Protein AF-A0A101WGE0-F1 (afdb_monomer_lite)

Secondary structure (DSSP, 8-state):
-------------HHHHHHH--S--HHHHHHHHHHHHHHHHHHHHHHHTTS-HHHHHHHHHHHHHHHHHHHS-TTEEEEEEEEEEE-S-----TT--GGGGGGEEEPPPEEEEEEETTTS--SEEETTEEEE-GGGEEEEEEEESSB-HHHHHHHHHHHHHHHHHHHHHHHHHHHTTPPPP--PEEEEEE--B-B-TTS-BS--HHHHHHHHHHHHHHH--HHHHHTS----EEEEEETTTEEEEEEEE-SSSS--EEEEEEEESEEEEE-TTT--EEEEEE-HHHHHHHHHHTTSSS---HHHHSTTTTS-GGGS--TT-EEEEEEEHHHHS------

Radius of gyration: 22.82 Å; chains: 1; bounding box: 64×57×81 Å

Sequence (339 aa):
MGSTNFSEYSGPNLREEYLNTRRGDLTTYAGMIGEGFSSTLNRLAQLIGNAHEPSLGAYKERLLMNLIRDFVPKRYEVGTGFVLFPSEYGKIPDENVPWNLHKYKVSKQLDIIVYDSFNYPIIFKDGDFVIVRPEAVCSIVEVKGALDTKQITSFMDLFIDFARKWVETDLYYRKNRLTPLGYPKLLVMNWLVAVDSKGKPRSNGRLLRKKIAEEYRKNISPEEIRSARYPLLRTAYIYNDCYVCSSLYSPDEEKTYAGYWTLRGKFIQYNDKTGEPILGPDKTVSDLLSEIQDSLDTPKNRIFSNVDQVGWPGDFPHRDDGFDACFTGADLMASSTDD

Foldseek 3Di:
DDDDPDDPPPDPPVVVVVVVPPDDALQVVLLVLLVVLVVVLVVVCVVCPPVDPVVSQLVNLVSLLVSLQVQDPPQKHKAKEKEKFFAPADDPDPPDDPPPSSRIDIADIASMFIFRCNPFPWPDDDPRYGYGYQQGTLETEAEAAADALVVLVVLLVRLQRVLVSLLRRQVVCVVVVHDGHDAHAYEYEYAYFDADPVRHGRDDLQRSQQSLLVSLLVRDDLVSQLSVRRHGHAWYDHWQFWMKGWDWDDPDPPWIFTGIWIAGQFAWDADPVPRHIDTHHGLRSLQVSQVSQVSDPDDGDCSSVCSRVPDDSVVDGHPSTDIDGNGIVVSNDHPPDDD

pLDDT: mean 84.94, std 15.48, range [34.19, 98.75]

Structure (mmCIF, N/CA/C/O backbone):
data_AF-A0A101WGE0-F1
#
_entry.id   AF-A0A101WGE0-F1
#
loop_
_atom_site.group_PDB
_atom_site.id
_atom_site.type_symbol
_atom_site.label_atom_id
_atom_site.label_alt_id
_atom_site.label_comp_id
_atom_site.label_asym_id
_atom_site.label_entity_id
_atom_site.label_seq_id
_atom_site.pdbx_PDB_ins_code
_atom_site.Cartn_x
_atom_site.Cartn_y
_atom_site.Cartn_z
_atom_site.occupancy
_atom_site.B_iso_or_equiv
_atom_site.auth_seq_id
_atom_site.auth_comp_id
_atom_site.auth_asym_id
_atom_site.auth_atom_id
_atom_site.pdbx_PDB_model_num
ATOM 1 N N . MET A 1 1 ? -22.304 -26.496 53.131 1.00 40.84 1 MET A N 1
ATOM 2 C CA . MET A 1 1 ? -22.364 -26.617 51.660 1.00 40.84 1 MET A CA 1
ATOM 3 C C . MET A 1 1 ? -22.489 -25.212 51.105 1.00 40.84 1 MET A C 1
ATOM 5 O O . MET A 1 1 ? -23.545 -24.614 51.241 1.00 40.84 1 MET A O 1
ATOM 9 N N . GLY A 1 2 ? -21.377 -24.637 50.644 1.00 38.09 2 GLY A N 1
ATOM 10 C CA . GLY A 1 2 ? -21.364 -23.295 50.064 1.00 38.09 2 GLY A CA 1
ATOM 11 C C . GLY A 1 2 ? -21.833 -23.367 48.618 1.00 38.09 2 GLY A C 1
ATOM 12 O O . GLY A 1 2 ? -21.200 -24.039 47.809 1.00 38.09 2 GLY A O 1
ATOM 13 N N . SER A 1 3 ? -22.954 -22.720 48.316 1.00 40.41 3 SER A N 1
ATOM 14 C CA . SER A 1 3 ? -23.435 -22.516 46.954 1.00 40.41 3 SER A CA 1
ATOM 15 C C . SER A 1 3 ? -22.536 -21.492 46.266 1.00 40.41 3 SER A C 1
ATOM 17 O O . SER A 1 3 ? -22.587 -20.299 46.565 1.00 40.41 3 SER A O 1
ATOM 19 N N . THR A 1 4 ? -21.682 -21.962 45.365 1.00 44.25 4 THR A N 1
ATOM 20 C CA . THR A 1 4 ? -20.976 -21.121 44.404 1.00 44.25 4 THR A CA 1
ATOM 21 C C . THR A 1 4 ? -21.998 -20.514 43.445 1.00 44.25 4 THR A C 1
ATOM 23 O O . THR A 1 4 ? -22.574 -21.210 42.612 1.00 44.25 4 THR A O 1
ATOM 26 N N . ASN A 1 5 ? -22.233 -19.207 43.576 1.00 42.53 5 ASN A N 1
ATOM 27 C CA . ASN A 1 5 ? -22.931 -18.417 42.568 1.00 42.53 5 ASN A CA 1
ATOM 28 C C . ASN A 1 5 ? -22.080 -18.417 41.294 1.00 42.53 5 ASN A C 1
ATOM 30 O O . ASN A 1 5 ? -21.046 -17.751 41.236 1.00 42.53 5 ASN A O 1
ATOM 34 N N . PHE A 1 6 ? -22.506 -19.167 40.281 1.00 41.56 6 PHE A N 1
ATOM 35 C CA . PHE A 1 6 ? -22.049 -18.935 38.919 1.00 41.56 6 PHE A CA 1
ATOM 36 C C . PHE A 1 6 ? -22.576 -17.562 38.501 1.00 41.56 6 PHE A C 1
ATOM 38 O O . PHE A 1 6 ? -23.781 -17.386 38.339 1.00 41.56 6 PHE A O 1
ATOM 45 N N . SER A 1 7 ? -21.688 -16.572 38.381 1.00 44.53 7 SER A N 1
ATOM 46 C CA . SER A 1 7 ? -22.028 -15.321 37.711 1.00 44.53 7 SER A CA 1
ATOM 47 C C . SER A 1 7 ? -22.427 -15.672 36.280 1.00 44.53 7 SER A C 1
ATOM 49 O O . SER A 1 7 ? -21.588 -16.164 35.520 1.00 44.53 7 SER A O 1
ATOM 51 N N . GLU A 1 8 ? -23.695 -15.464 35.932 1.00 47.03 8 GLU A N 1
ATOM 52 C CA . GLU A 1 8 ? -24.148 -15.537 34.549 1.00 47.03 8 GLU A CA 1
ATOM 53 C C . GLU A 1 8 ? -23.291 -14.577 33.731 1.00 47.03 8 GLU A C 1
ATOM 55 O O . GLU A 1 8 ? -23.309 -13.362 33.928 1.00 47.03 8 GLU A O 1
ATOM 60 N N . TYR A 1 9 ? -22.477 -15.145 32.849 1.00 45.34 9 TYR A N 1
ATOM 61 C CA . TYR A 1 9 ? -21.754 -14.375 31.860 1.00 45.34 9 TYR A CA 1
ATOM 62 C C . TYR A 1 9 ? -22.809 -13.833 30.893 1.00 45.34 9 TYR A C 1
ATOM 64 O O . TYR A 1 9 ? -23.279 -14.549 30.007 1.00 45.34 9 TYR A O 1
ATOM 72 N N . SER A 1 10 ? -23.233 -12.586 31.088 1.00 50.75 10 SER A N 1
ATOM 73 C CA . SER A 1 10 ? -24.052 -11.865 30.121 1.00 50.75 10 SER A CA 1
ATOM 74 C C . SER A 1 10 ? -23.161 -11.489 28.941 1.00 50.75 10 SER A C 1
ATOM 76 O O . SER A 1 10 ? -22.604 -10.396 28.854 1.00 50.75 10 SER A O 1
ATOM 78 N N . GLY A 1 11 ? -22.976 -12.448 28.031 1.00 51.78 11 GLY A N 1
ATOM 79 C CA . GLY A 1 11 ? -22.446 -12.156 26.705 1.00 51.78 11 GLY A CA 1
ATOM 80 C C . GLY A 1 11 ? -23.285 -11.067 26.019 1.00 51.78 11 GLY A C 1
ATOM 81 O O . GLY A 1 11 ? -24.429 -10.832 26.424 1.00 51.78 11 GLY A O 1
ATOM 82 N N . PRO A 1 12 ? -22.739 -10.387 24.996 1.00 54.50 12 PRO A N 1
ATOM 83 C CA . PRO A 1 12 ? -23.451 -9.324 24.296 1.00 54.50 12 PRO A CA 1
ATOM 84 C C . PRO A 1 12 ? -24.841 -9.809 23.868 1.00 54.50 12 PRO A C 1
ATOM 86 O O . PRO A 1 12 ? -24.991 -10.879 23.272 1.00 54.50 12 PRO A O 1
ATOM 89 N N . ASN A 1 13 ? -25.872 -9.044 24.234 1.00 66.50 13 ASN A N 1
ATOM 90 C CA . ASN A 1 13 ? -27.261 -9.368 23.942 1.00 66.50 13 ASN A CA 1
ATOM 91 C C . ASN A 1 13 ? -27.521 -9.121 22.452 1.00 66.50 13 ASN A C 1
ATOM 93 O O . ASN A 1 13 ? -28.028 -8.073 22.055 1.00 66.50 13 ASN A O 1
ATOM 97 N N . LEU A 1 14 ? -27.168 -10.110 21.627 1.00 60.34 14 LEU A N 1
ATOM 98 C CA . LEU A 1 14 ? -27.311 -10.079 20.167 1.00 60.34 14 LEU A CA 1
ATOM 99 C C . LEU A 1 14 ? -28.724 -9.672 19.727 1.00 60.34 14 LEU A C 1
ATOM 101 O O . LEU A 1 14 ? -28.904 -9.063 18.677 1.00 60.34 14 LEU A O 1
ATOM 105 N N . ARG A 1 15 ? -29.741 -9.982 20.541 1.00 59.91 15 ARG A N 1
ATOM 106 C CA . ARG A 1 15 ? -31.127 -9.589 20.286 1.00 59.91 15 ARG A CA 1
ATOM 107 C C . ARG A 1 15 ? -31.337 -8.083 20.451 1.00 59.91 15 ARG A C 1
ATOM 109 O O . ARG A 1 15 ? -32.048 -7.499 19.643 1.00 59.91 15 ARG A O 1
ATOM 116 N N . GLU A 1 16 ? -30.741 -7.453 21.458 1.00 59.59 16 GLU A N 1
ATOM 117 C CA . GLU A 1 16 ? -30.798 -5.995 21.629 1.00 59.59 16 GLU A CA 1
ATOM 118 C C . GLU A 1 16 ? -29.985 -5.256 20.565 1.00 59.59 16 GLU A C 1
ATOM 120 O O . GLU A 1 16 ? -30.486 -4.276 20.023 1.00 59.59 16 GLU A O 1
ATOM 125 N N . GLU A 1 17 ? -28.792 -5.735 20.198 1.00 61.00 17 GLU A N 1
ATOM 126 C CA . GLU A 1 17 ? -28.015 -5.167 19.080 1.00 61.00 17 GLU A CA 1
ATOM 127 C C . GLU A 1 17 ? -28.787 -5.247 17.757 1.00 61.00 17 GLU A C 1
ATOM 129 O O . GLU A 1 17 ? -28.923 -4.248 17.045 1.00 61.00 17 GLU A O 1
ATOM 134 N N . TYR A 1 18 ? -29.383 -6.404 17.461 1.00 63.44 18 TYR A N 1
ATOM 135 C CA . TYR A 1 18 ? -30.194 -6.591 16.259 1.00 63.44 18 TYR A CA 1
ATOM 136 C C . TYR A 1 18 ? -31.428 -5.676 16.244 1.00 63.44 18 TYR A C 1
ATOM 138 O O . TYR A 1 18 ? -31.732 -5.056 15.228 1.00 63.44 18 TYR A O 1
ATOM 146 N N . LEU A 1 19 ? -32.119 -5.526 17.380 1.00 58.56 19 LEU A N 1
ATOM 147 C CA . LEU A 1 19 ? -33.282 -4.635 17.509 1.00 58.56 19 LEU A CA 1
ATOM 148 C C . LEU A 1 19 ? -32.905 -3.138 17.518 1.00 58.56 19 LEU A C 1
ATOM 150 O O . LEU A 1 19 ? -33.737 -2.292 17.173 1.00 58.56 19 LEU A O 1
ATOM 154 N N . ASN A 1 20 ? -31.669 -2.803 17.897 1.00 59.00 20 ASN A N 1
ATOM 155 C CA . ASN A 1 20 ? -31.117 -1.448 17.835 1.00 59.00 20 ASN A CA 1
ATOM 156 C C . ASN A 1 20 ? -30.571 -1.086 16.447 1.00 59.00 20 ASN A C 1
ATOM 158 O O . ASN A 1 20 ? -30.453 0.102 16.149 1.00 59.00 20 ASN A O 1
ATOM 162 N N . THR A 1 21 ? -30.333 -2.069 15.571 1.00 63.47 21 THR A N 1
ATOM 163 C CA . THR A 1 21 ? -29.962 -1.858 14.162 1.00 63.47 21 THR A CA 1
ATOM 164 C C . THR A 1 21 ? -31.197 -1.404 13.371 1.00 63.47 21 THR A C 1
ATOM 166 O O . THR A 1 21 ? -31.767 -2.125 12.557 1.00 63.47 21 THR A O 1
ATOM 169 N N . ARG A 1 22 ? -31.695 -0.199 13.670 1.00 56.38 22 ARG A N 1
ATOM 170 C CA . ARG A 1 22 ? -32.966 0.318 13.134 1.00 56.38 22 ARG A CA 1
ATOM 171 C C . ARG A 1 22 ? -32.854 0.841 11.696 1.00 56.38 22 ARG A C 1
ATOM 173 O O . ARG A 1 22 ? -33.887 1.065 11.066 1.00 56.38 22 ARG A O 1
ATOM 180 N N . ARG A 1 23 ? -31.632 1.034 11.176 1.00 67.06 23 ARG A N 1
ATOM 181 C CA . ARG A 1 23 ? -31.303 1.431 9.792 1.00 67.06 23 ARG A CA 1
ATOM 182 C C . ARG A 1 23 ? -29.949 0.841 9.385 1.00 67.06 23 ARG A C 1
ATOM 184 O O . ARG A 1 23 ? -29.102 0.621 10.244 1.00 67.06 23 ARG A O 1
ATOM 191 N N . GLY A 1 24 ? -29.755 0.588 8.090 1.00 70.62 24 GLY A N 1
ATOM 192 C CA . GLY A 1 24 ? -28.447 0.193 7.563 1.00 70.62 24 GLY A CA 1
ATOM 193 C C . GLY A 1 24 ? -27.434 1.330 7.703 1.00 70.62 24 GLY A C 1
ATOM 194 O O . GLY A 1 24 ? -27.762 2.478 7.407 1.00 70.62 24 GLY A O 1
ATOM 195 N N . ASP A 1 25 ? -26.220 0.998 8.135 1.00 79.50 25 ASP A N 1
ATOM 196 C CA . ASP A 1 25 ? -25.113 1.933 8.331 1.00 79.50 25 ASP A CA 1
ATOM 197 C C . ASP A 1 25 ? -23.895 1.442 7.537 1.00 79.50 25 ASP A C 1
ATOM 199 O O . ASP A 1 25 ? -23.310 0.399 7.838 1.00 79.50 25 ASP A O 1
ATOM 203 N N . LEU A 1 26 ? -23.537 2.190 6.489 1.00 83.62 26 LEU A N 1
ATOM 204 C CA . LEU A 1 26 ? -22.414 1.858 5.613 1.00 83.62 26 LEU A CA 1
ATOM 205 C C . LEU A 1 26 ? -21.061 2.027 6.312 1.00 83.62 26 LEU A C 1
ATOM 207 O O . LEU A 1 26 ? -20.130 1.288 5.994 1.00 83.62 26 LEU A O 1
ATOM 211 N N . THR A 1 27 ? -20.951 2.958 7.263 1.00 84.31 27 THR A N 1
ATOM 212 C CA . THR A 1 27 ? -19.731 3.188 8.048 1.00 84.31 27 THR A CA 1
ATOM 213 C C . THR A 1 27 ? -19.475 2.005 8.959 1.00 84.31 27 THR A C 1
ATOM 215 O O . THR A 1 27 ? -18.374 1.452 8.970 1.00 84.31 27 THR A O 1
ATOM 218 N N . THR A 1 28 ? -20.520 1.560 9.656 1.00 84.25 28 THR A N 1
ATOM 219 C CA . THR A 1 28 ? -20.455 0.351 10.478 1.00 84.25 28 THR A CA 1
ATOM 220 C C . THR A 1 28 ? -20.169 -0.876 9.616 1.00 84.25 28 THR A C 1
ATOM 222 O O . THR A 1 28 ? -19.252 -1.625 9.932 1.00 84.25 28 THR A O 1
ATOM 225 N N . TYR A 1 29 ? -20.846 -1.048 8.474 1.00 88.06 29 TYR A N 1
ATOM 226 C CA . TYR A 1 29 ? -20.553 -2.147 7.543 1.00 88.06 29 TYR A CA 1
ATOM 227 C C . TYR A 1 29 ? -19.081 -2.171 7.093 1.00 88.06 29 TYR A C 1
ATOM 229 O O . TYR A 1 29 ? -18.443 -3.221 7.141 1.00 88.06 29 TYR A O 1
ATOM 237 N N . ALA A 1 30 ? -18.525 -1.026 6.683 1.00 89.12 30 ALA A N 1
ATOM 238 C CA . ALA A 1 30 ? -17.131 -0.938 6.254 1.00 89.12 30 ALA A CA 1
ATOM 239 C C . ALA A 1 30 ? -16.156 -1.251 7.403 1.00 89.12 30 ALA A C 1
ATOM 241 O O . ALA A 1 30 ? -15.184 -1.977 7.191 1.00 89.12 30 ALA A O 1
ATOM 242 N N . GLY A 1 31 ? -16.440 -0.771 8.619 1.00 88.81 31 GLY A N 1
ATOM 243 C CA . GLY A 1 31 ? -15.660 -1.098 9.816 1.00 88.81 31 GLY A CA 1
ATOM 244 C C . GLY A 1 31 ? -15.704 -2.586 10.181 1.00 88.81 31 GLY A C 1
ATOM 245 O O . GLY A 1 31 ? -14.672 -3.185 10.492 1.00 88.81 31 GLY A O 1
ATOM 246 N N . MET A 1 32 ? -16.869 -3.227 10.034 1.00 89.88 32 MET A N 1
ATOM 247 C CA . MET A 1 32 ? -17.052 -4.657 10.312 1.00 89.88 32 MET A CA 1
ATOM 248 C C . MET A 1 32 ? -16.197 -5.565 9.416 1.00 89.88 32 MET A C 1
ATOM 250 O O . MET A 1 32 ? -15.874 -6.685 9.813 1.00 89.88 32 MET A O 1
ATOM 254 N N . ILE A 1 33 ? -15.783 -5.106 8.229 1.00 90.56 33 ILE A N 1
ATOM 255 C CA . ILE A 1 33 ? -14.848 -5.855 7.374 1.00 90.56 33 ILE A CA 1
ATOM 256 C C . ILE A 1 33 ? -13.486 -5.995 8.068 1.00 90.56 33 ILE A C 1
ATOM 258 O O . ILE A 1 33 ? -12.940 -7.100 8.144 1.00 90.56 33 ILE A O 1
ATOM 262 N N . GLY A 1 34 ? -12.959 -4.896 8.618 1.00 87.69 34 GLY A N 1
ATOM 263 C CA . GLY A 1 34 ? -11.710 -4.897 9.383 1.00 87.69 34 GLY A CA 1
ATOM 264 C C . GLY A 1 34 ? -11.822 -5.721 10.668 1.00 87.69 34 GLY A C 1
ATOM 265 O O . GLY A 1 34 ? -10.949 -6.538 10.969 1.00 87.69 34 GLY A O 1
ATOM 266 N N . GLU A 1 35 ? -12.940 -5.595 11.385 1.00 88.88 35 GLU A N 1
ATOM 267 C CA . GLU A 1 35 ? -13.205 -6.368 12.604 1.00 88.88 35 GLU A CA 1
ATOM 268 C C . GLU A 1 35 ? -13.321 -7.874 12.341 1.00 88.88 35 GLU A C 1
ATOM 270 O O . GLU A 1 35 ? -12.752 -8.680 13.084 1.00 88.88 35 GLU A O 1
ATOM 275 N N . GLY A 1 36 ? -14.011 -8.276 11.270 1.00 89.62 36 GLY A N 1
ATOM 276 C CA . GLY A 1 36 ? -14.131 -9.676 10.862 1.00 89.62 36 GLY A CA 1
ATOM 277 C C . GLY A 1 36 ? -12.780 -10.281 10.472 1.00 89.62 36 GLY A C 1
ATOM 278 O O . GLY A 1 36 ? -12.442 -11.403 10.877 1.00 89.62 36 GLY A O 1
ATOM 279 N N . PHE A 1 37 ? -11.964 -9.506 9.754 1.00 87.38 37 PHE A N 1
ATOM 280 C CA . PHE A 1 37 ? -10.589 -9.867 9.423 1.00 87.38 37 PHE A CA 1
ATOM 281 C C . PHE A 1 37 ? -9.728 -10.049 10.686 1.00 87.38 37 PHE A C 1
ATOM 283 O O . PHE A 1 37 ? -9.129 -11.110 10.893 1.00 87.38 37 PHE A O 1
ATOM 290 N N . SER A 1 38 ? -9.745 -9.060 11.586 1.00 86.50 38 SER A N 1
ATOM 291 C CA . SER A 1 38 ? -9.022 -9.084 12.863 1.00 86.50 38 SER A CA 1
ATOM 292 C C . SER A 1 38 ? -9.446 -10.244 13.758 1.00 86.50 38 SER A C 1
ATOM 294 O O . SER A 1 38 ? -8.609 -10.943 14.326 1.00 86.50 38 SER A O 1
ATOM 296 N N . SER A 1 39 ? -10.746 -10.523 13.829 1.00 89.44 39 SER A N 1
ATOM 297 C CA . SER A 1 39 ? -11.289 -11.644 14.599 1.00 89.44 39 SER A CA 1
ATOM 298 C C . SER A 1 39 ? -10.741 -12.983 14.110 1.00 89.44 39 SER A C 1
ATOM 300 O O . SER A 1 39 ? -10.389 -13.848 14.913 1.00 89.44 39 SER A O 1
ATOM 302 N N . THR A 1 40 ? -10.607 -13.154 12.793 1.00 86.81 40 THR A N 1
ATOM 303 C CA . THR A 1 40 ? -10.028 -14.368 12.205 1.00 86.81 40 THR A CA 1
ATOM 304 C C . THR A 1 40 ? -8.550 -14.517 12.561 1.00 86.81 40 THR A C 1
ATOM 306 O O . THR A 1 40 ? -8.129 -15.603 12.963 1.00 86.81 40 THR A O 1
ATOM 309 N N . LEU A 1 41 ? -7.784 -13.425 12.501 1.00 83.38 41 LEU A N 1
ATOM 310 C CA . LEU A 1 41 ? -6.385 -13.404 12.931 1.00 83.38 41 LEU A CA 1
ATOM 311 C C . LEU A 1 41 ? -6.218 -13.722 14.416 1.00 83.38 41 LEU A C 1
ATOM 313 O O . LEU A 1 41 ? -5.377 -14.545 14.781 1.00 83.38 41 LEU A O 1
ATOM 317 N N . ASN A 1 42 ? -7.040 -13.109 15.265 1.00 83.00 42 ASN A N 1
ATOM 318 C CA . ASN A 1 42 ? -6.977 -13.294 16.709 1.00 83.00 42 ASN A CA 1
ATOM 319 C C . ASN A 1 42 ? -7.301 -14.736 17.102 1.00 83.00 42 ASN A C 1
ATOM 321 O O . ASN A 1 42 ? -6.605 -15.292 17.946 1.00 83.00 42 ASN A O 1
ATOM 325 N N . ARG A 1 43 ? -8.284 -15.381 16.455 1.00 84.06 43 ARG A N 1
ATOM 326 C CA . ARG A 1 43 ? -8.571 -16.809 16.687 1.00 84.06 43 ARG A CA 1
ATOM 327 C C . ARG A 1 43 ? -7.346 -17.683 16.450 1.00 84.06 43 ARG A C 1
ATOM 329 O O . ARG A 1 43 ? -7.059 -18.542 17.276 1.00 84.06 43 ARG A O 1
ATOM 336 N N . LEU A 1 44 ? -6.616 -17.461 15.355 1.00 79.44 44 LEU A N 1
ATOM 337 C CA . LEU A 1 44 ? -5.404 -18.232 15.094 1.00 79.44 44 LEU A CA 1
ATOM 338 C C . LEU A 1 44 ? -4.324 -17.927 16.135 1.00 79.44 44 LEU A C 1
ATOM 340 O O . LEU A 1 44 ? -3.747 -18.859 16.687 1.00 79.44 44 LEU A O 1
ATOM 344 N N . ALA A 1 45 ? -4.081 -16.648 16.432 1.00 77.75 45 ALA A N 1
ATOM 345 C CA . ALA A 1 45 ? -3.074 -16.235 17.408 1.00 77.75 45 ALA A CA 1
ATOM 346 C C . ALA A 1 45 ? -3.321 -16.845 18.801 1.00 77.75 45 ALA A C 1
ATOM 348 O O . ALA A 1 45 ? -2.370 -17.240 19.467 1.00 77.75 45 ALA A O 1
ATOM 349 N N . GLN A 1 46 ? -4.584 -16.997 19.214 1.00 82.00 46 GLN A N 1
ATOM 350 C CA . GLN A 1 46 ? -4.949 -17.676 20.464 1.00 82.00 46 GLN A CA 1
ATOM 351 C C . GLN A 1 46 ? -4.606 -19.176 20.461 1.00 82.00 46 GLN A C 1
ATOM 353 O O . GLN A 1 46 ? -4.321 -19.734 21.515 1.00 82.00 46 GLN A O 1
ATOM 358 N N . LEU A 1 47 ? -4.610 -19.833 19.296 1.00 80.81 47 LEU A N 1
ATOM 359 C CA . LEU A 1 47 ? -4.264 -21.253 19.175 1.00 80.81 47 LEU A CA 1
ATOM 360 C C . LEU A 1 47 ? -2.751 -21.491 19.120 1.00 80.81 47 LEU A C 1
ATOM 362 O O . LEU A 1 47 ? -2.265 -22.449 19.714 1.00 80.81 47 LEU A O 1
ATOM 366 N N . ILE A 1 48 ? -2.012 -20.650 18.390 1.00 73.38 48 ILE A N 1
ATOM 367 C CA . ILE A 1 48 ? -0.576 -20.863 18.125 1.00 73.38 48 ILE A CA 1
ATOM 368 C C . ILE A 1 48 ? 0.351 -20.063 19.054 1.00 73.38 48 ILE A C 1
ATOM 370 O O . ILE A 1 48 ? 1.547 -20.350 19.128 1.00 73.38 48 ILE A O 1
ATOM 374 N N . GLY A 1 49 ? -0.175 -19.057 19.758 1.00 66.44 49 GLY A N 1
ATOM 375 C CA . GLY A 1 49 ? 0.609 -18.141 20.583 1.00 66.44 49 GLY A CA 1
ATOM 376 C C . GLY A 1 49 ? 1.754 -17.472 19.810 1.00 66.44 49 GLY A C 1
ATOM 377 O O . GLY A 1 49 ? 1.666 -17.226 18.608 1.00 66.44 49 GLY A O 1
ATOM 378 N N . ASN A 1 50 ? 2.867 -17.219 20.502 1.00 61.19 50 ASN A N 1
ATOM 379 C CA . ASN A 1 50 ? 4.091 -16.662 19.907 1.00 61.19 50 ASN A CA 1
ATOM 380 C C . ASN A 1 50 ? 5.031 -17.744 19.329 1.00 61.19 50 ASN A C 1
ATOM 382 O O . ASN A 1 50 ? 6.191 -17.458 19.047 1.00 61.19 50 ASN A O 1
ATOM 386 N N . ALA A 1 51 ? 4.579 -18.996 19.18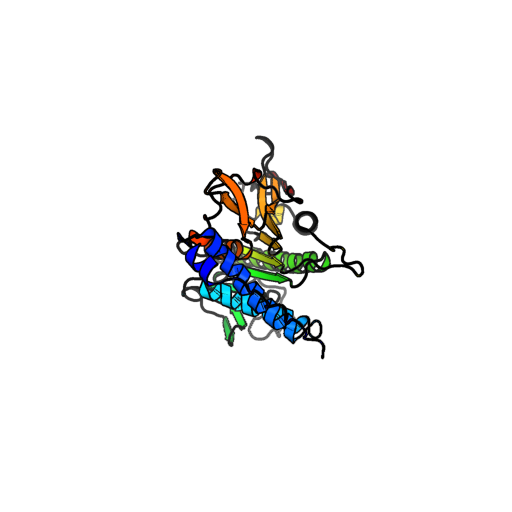9 1.00 57.91 51 ALA A N 1
ATOM 387 C CA . ALA A 1 51 ? 5.463 -20.118 18.857 1.00 57.91 51 ALA A CA 1
ATOM 388 C C . ALA A 1 51 ? 5.965 -20.108 17.398 1.00 57.91 51 ALA A C 1
ATOM 390 O O . ALA A 1 51 ? 7.014 -20.681 17.115 1.00 57.91 51 ALA A O 1
ATOM 391 N N . HIS A 1 52 ? 5.249 -19.451 16.474 1.00 62.75 52 HIS A N 1
ATOM 392 C CA . HIS A 1 52 ? 5.580 -19.444 15.042 1.00 62.75 52 HIS A CA 1
ATOM 393 C C . HIS A 1 52 ? 5.287 -18.093 14.364 1.00 62.75 52 HIS A C 1
ATOM 395 O O . HIS A 1 52 ? 4.364 -17.971 13.555 1.00 62.75 52 HIS A O 1
ATOM 401 N N . GLU A 1 53 ? 6.103 -17.073 14.656 1.00 68.31 53 GLU A N 1
ATOM 402 C CA . GLU A 1 53 ? 5.986 -15.742 14.030 1.00 68.31 53 GLU A CA 1
ATOM 403 C C . GLU A 1 53 ? 5.988 -15.764 12.483 1.00 68.31 53 GLU A C 1
ATOM 405 O O . GLU A 1 53 ? 5.134 -15.089 11.901 1.00 68.31 53 GLU A O 1
ATOM 410 N N . PRO A 1 54 ? 6.842 -16.551 11.784 1.00 73.31 54 PRO A N 1
ATOM 411 C CA . PRO A 1 54 ? 6.840 -16.579 10.318 1.00 73.31 54 PRO A CA 1
ATOM 412 C C . PRO A 1 54 ? 5.537 -17.134 9.730 1.00 73.31 54 PRO A C 1
ATOM 414 O O . PRO A 1 54 ? 4.997 -16.584 8.774 1.00 73.31 54 PRO A O 1
ATOM 417 N N . SER A 1 55 ? 4.990 -18.197 10.330 1.00 75.12 55 SER A N 1
ATOM 418 C CA . SER A 1 55 ? 3.735 -18.807 9.876 1.00 75.12 55 SER A CA 1
ATOM 419 C C . SER A 1 55 ? 2.538 -17.885 10.106 1.00 75.12 55 SER A C 1
ATOM 421 O O . SER A 1 55 ? 1.616 -17.862 9.292 1.00 75.12 55 SER A O 1
ATOM 423 N N . LEU A 1 56 ? 2.558 -17.090 11.182 1.00 80.12 56 LEU A N 1
ATOM 424 C CA . LEU A 1 56 ? 1.542 -16.066 11.422 1.00 80.12 56 LEU A CA 1
ATOM 425 C C . LEU A 1 56 ? 1.647 -14.912 10.411 1.00 80.12 56 LEU A C 1
ATOM 427 O O . LEU A 1 56 ? 0.616 -14.370 10.016 1.00 80.12 56 LEU A O 1
ATOM 431 N N . GLY A 1 57 ? 2.861 -14.557 9.975 1.00 83.88 57 GLY A N 1
ATOM 432 C CA . GLY A 1 57 ? 3.102 -13.607 8.880 1.00 83.88 57 GLY A CA 1
ATOM 433 C C . GLY A 1 57 ? 2.460 -14.067 7.570 1.00 83.88 57 GLY A C 1
ATOM 434 O O . GLY A 1 57 ? 1.518 -13.432 7.099 1.00 83.88 57 GLY A O 1
ATOM 435 N N . ALA A 1 58 ? 2.846 -15.250 7.088 1.00 85.62 58 ALA A N 1
ATOM 436 C CA . ALA A 1 58 ? 2.285 -15.839 5.869 1.00 85.62 58 ALA A CA 1
ATOM 437 C C . ALA A 1 58 ? 0.754 -16.016 5.940 1.00 85.62 58 ALA A C 1
ATOM 439 O O . ALA A 1 58 ? 0.035 -15.877 4.950 1.00 85.62 58 ALA A O 1
ATOM 440 N N . TYR A 1 59 ? 0.213 -16.303 7.129 1.00 86.88 59 TYR A N 1
ATOM 441 C CA . TYR A 1 59 ? -1.232 -16.370 7.326 1.00 86.88 59 TYR A CA 1
ATOM 442 C C . TYR A 1 59 ? -1.919 -15.002 7.203 1.00 86.88 59 TYR A C 1
ATOM 444 O O . TYR A 1 59 ? -2.985 -14.924 6.591 1.00 86.88 59 TYR A O 1
ATOM 452 N N . LYS A 1 60 ? -1.326 -13.931 7.754 1.00 87.81 60 LYS A N 1
ATOM 453 C CA . LYS A 1 60 ? -1.827 -12.552 7.603 1.00 87.81 60 LYS A CA 1
ATOM 454 C C . LYS A 1 60 ? -1.868 -12.141 6.138 1.00 87.81 60 LYS A C 1
ATOM 456 O O . LYS A 1 60 ? -2.897 -11.644 5.687 1.00 87.81 60 LYS A O 1
ATOM 461 N N . GLU A 1 61 ? -0.789 -12.404 5.408 1.00 91.69 61 GLU A N 1
ATOM 462 C CA . GLU A 1 61 ? -0.691 -12.157 3.966 1.00 91.69 61 GLU A CA 1
ATOM 463 C C . GLU A 1 61 ? -1.799 -12.896 3.211 1.00 91.69 61 GLU A C 1
ATOM 465 O O . GLU A 1 61 ? -2.577 -12.279 2.484 1.00 91.69 61 GLU A O 1
ATOM 470 N N . ARG A 1 62 ? -1.956 -14.204 3.460 1.00 92.19 62 ARG A N 1
ATOM 471 C CA . ARG A 1 62 ? -2.978 -15.021 2.794 1.00 92.19 62 ARG A CA 1
ATOM 472 C C . ARG A 1 62 ? -4.404 -14.582 3.111 1.00 92.19 62 ARG A C 1
ATOM 474 O O . ARG A 1 62 ? -5.246 -14.559 2.215 1.00 92.19 62 ARG A O 1
ATOM 481 N N . LEU A 1 63 ? -4.704 -14.253 4.367 1.00 92.38 63 LEU A N 1
ATOM 482 C CA . LEU A 1 63 ? -6.024 -13.730 4.712 1.00 92.38 63 LEU A CA 1
ATOM 483 C C . LEU A 1 63 ? -6.290 -12.407 3.997 1.00 92.38 63 LEU A C 1
ATOM 485 O O . LEU A 1 63 ? -7.398 -12.212 3.502 1.00 92.38 63 LEU A O 1
ATOM 489 N N . LEU A 1 64 ? -5.308 -11.499 3.964 1.00 95.44 64 LEU A N 1
ATOM 490 C CA . LEU A 1 64 ? -5.493 -10.182 3.356 1.00 95.44 64 LEU A CA 1
ATOM 491 C C . LEU A 1 64 ? -5.668 -10.312 1.845 1.00 95.44 64 LEU A C 1
ATOM 493 O O . LEU A 1 64 ? -6.551 -9.684 1.273 1.00 95.44 64 LEU A O 1
ATOM 497 N N . MET A 1 65 ? -4.897 -11.195 1.215 1.00 96.19 65 MET A N 1
ATOM 498 C CA . MET A 1 65 ? -5.047 -11.551 -0.191 1.00 96.19 65 MET A CA 1
ATOM 499 C C . MET A 1 65 ? -6.449 -12.091 -0.499 1.00 96.19 65 MET A C 1
ATOM 501 O O . MET A 1 65 ? -7.067 -11.646 -1.464 1.00 96.19 65 MET A O 1
ATOM 505 N N . ASN A 1 66 ? -6.977 -13.004 0.324 1.00 95.56 66 ASN A N 1
ATOM 506 C CA . ASN A 1 66 ? -8.340 -13.517 0.161 1.00 95.56 66 ASN A CA 1
ATOM 507 C C . ASN A 1 66 ? -9.383 -12.403 0.295 1.00 95.56 66 ASN A C 1
ATOM 509 O O . ASN A 1 66 ? -10.276 -12.308 -0.540 1.00 95.56 66 ASN A O 1
ATOM 513 N N . LEU A 1 67 ? -9.226 -11.531 1.293 1.00 95.44 67 LEU A N 1
ATOM 514 C CA . LEU A 1 67 ? -10.112 -10.389 1.480 1.00 95.44 67 LEU A CA 1
ATOM 515 C C . LEU A 1 67 ? -10.104 -9.469 0.252 1.00 95.44 67 LEU A C 1
ATOM 517 O O . LEU A 1 67 ? -11.160 -9.125 -0.262 1.00 95.44 67 LEU A O 1
ATOM 521 N N . ILE A 1 68 ? -8.924 -9.093 -0.249 1.00 96.75 68 ILE A N 1
ATOM 522 C CA . ILE A 1 68 ? -8.801 -8.252 -1.449 1.00 96.75 68 ILE A CA 1
ATOM 523 C C . ILE A 1 68 ? -9.469 -8.941 -2.644 1.00 96.75 68 ILE A C 1
ATOM 525 O O . ILE A 1 68 ? -10.213 -8.296 -3.382 1.00 96.75 68 ILE A O 1
ATOM 529 N N . ARG A 1 69 ? -9.255 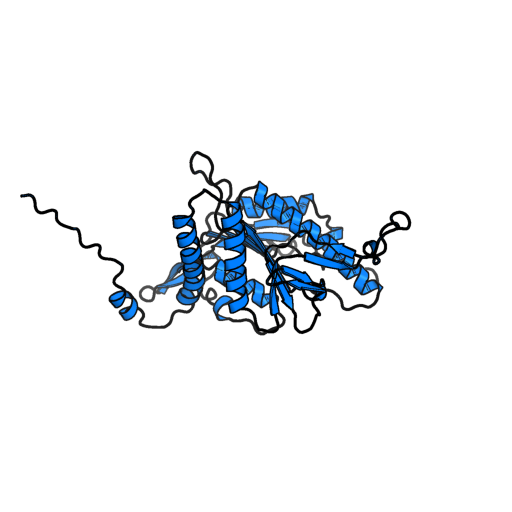-10.252 -2.811 1.00 96.38 69 ARG A N 1
ATOM 530 C CA . ARG A 1 69 ? -9.831 -11.046 -3.903 1.00 96.38 69 ARG A CA 1
ATOM 531 C C . ARG A 1 69 ? -11.360 -11.008 -3.926 1.00 96.38 69 ARG A C 1
ATOM 533 O O . ARG A 1 69 ? -11.931 -10.960 -5.011 1.00 96.38 69 ARG A O 1
ATOM 540 N N . ASP A 1 70 ? -12.007 -10.971 -2.764 1.00 94.81 70 ASP A N 1
ATOM 541 C CA . ASP A 1 70 ? -13.469 -10.896 -2.659 1.00 94.81 70 ASP A CA 1
ATOM 542 C C . ASP A 1 70 ? -14.037 -9.535 -3.113 1.00 94.81 70 ASP A C 1
ATOM 544 O O . ASP A 1 70 ? -15.214 -9.441 -3.471 1.00 94.81 70 ASP A O 1
ATOM 548 N N . PHE A 1 71 ? -13.211 -8.481 -3.131 1.00 93.50 71 PHE A N 1
ATOM 549 C CA . PHE A 1 71 ? -13.634 -7.104 -3.418 1.00 93.50 71 PHE A CA 1
ATOM 550 C C . PHE A 1 71 ? -13.082 -6.508 -4.719 1.00 93.50 71 PHE A C 1
ATOM 552 O O . PHE A 1 71 ? -13.495 -5.404 -5.092 1.00 93.50 71 PHE A O 1
ATOM 559 N N . VAL A 1 72 ? -12.182 -7.197 -5.424 1.00 95.06 72 VAL A N 1
ATOM 560 C CA . VAL A 1 72 ? -11.732 -6.781 -6.762 1.00 95.06 72 VAL A CA 1
ATOM 561 C C . VAL A 1 72 ? -12.605 -7.412 -7.858 1.00 95.06 72 VAL A C 1
ATOM 563 O O . VAL A 1 72 ? -13.062 -8.547 -7.715 1.00 95.06 72 VAL A O 1
ATOM 566 N N . PRO A 1 73 ? -12.870 -6.713 -8.980 1.00 94.62 73 PRO A N 1
ATOM 567 C CA . PRO A 1 73 ? -13.577 -7.308 -10.112 1.00 94.62 73 PRO A CA 1
ATOM 568 C C . PRO A 1 73 ? -12.841 -8.527 -10.675 1.00 94.62 73 PRO A C 1
ATOM 570 O O . PRO A 1 73 ? -11.619 -8.540 -10.725 1.00 94.62 73 PRO A O 1
ATOM 573 N N . LYS A 1 74 ? -13.585 -9.498 -11.220 1.00 93.62 74 LYS A N 1
ATOM 574 C CA . LYS A 1 74 ? -13.050 -10.776 -11.745 1.00 93.62 74 LYS A CA 1
ATOM 575 C C . LYS A 1 74 ? -12.003 -10.660 -12.865 1.00 93.62 74 LYS A C 1
ATOM 577 O O . LYS A 1 74 ? -11.343 -11.645 -13.166 1.00 93.62 74 LYS A O 1
ATOM 582 N N . ARG A 1 75 ? -11.885 -9.490 -13.506 1.00 95.31 75 ARG A N 1
ATOM 583 C CA . ARG A 1 75 ? -10.810 -9.167 -14.466 1.00 95.31 75 ARG A CA 1
ATOM 584 C C . ARG A 1 75 ? -9.433 -9.116 -13.789 1.00 95.31 75 ARG A C 1
ATOM 586 O O . ARG A 1 75 ? -8.418 -9.293 -14.454 1.00 95.31 75 ARG A O 1
ATOM 593 N N . TYR A 1 76 ? -9.413 -8.855 -12.488 1.00 97.62 76 TYR A N 1
ATOM 594 C CA . TYR A 1 76 ? -8.208 -8.764 -11.689 1.00 97.62 76 TYR A CA 1
ATOM 595 C C . TYR A 1 76 ? -8.057 -10.008 -10.830 1.00 97.62 76 TYR A C 1
ATOM 597 O O . TYR A 1 76 ? -9.022 -10.537 -10.276 1.00 97.62 76 TYR A O 1
ATOM 605 N N . GLU A 1 77 ? -6.818 -10.448 -10.695 1.00 97.94 77 GLU A N 1
ATOM 606 C CA . GLU A 1 77 ? -6.433 -11.509 -9.784 1.00 97.94 77 GLU A CA 1
ATOM 607 C C . GLU A 1 77 ? -5.479 -10.968 -8.721 1.00 97.94 77 GLU A C 1
ATOM 609 O O . GLU A 1 77 ? -4.898 -9.887 -8.844 1.00 97.94 77 GLU A O 1
ATOM 614 N N . VAL A 1 78 ? -5.357 -11.734 -7.641 1.00 98.56 78 VAL A N 1
ATOM 615 C CA . VAL A 1 78 ? -4.509 -11.407 -6.498 1.00 98.56 78 VAL A CA 1
ATOM 616 C C . VAL A 1 78 ? -3.618 -12.606 -6.217 1.00 98.56 78 VAL A C 1
ATOM 618 O O . VAL A 1 78 ? -4.125 -13.731 -6.149 1.00 98.56 78 VAL A O 1
ATOM 621 N N . GLY A 1 79 ? -2.316 -12.375 -6.076 1.00 98.12 79 GLY A N 1
ATOM 622 C CA . GLY A 1 79 ? -1.322 -13.413 -5.800 1.00 98.12 79 GLY A CA 1
ATOM 623 C C . GLY A 1 79 ? -0.103 -12.869 -5.059 1.00 98.12 79 GLY A C 1
ATOM 624 O O . GLY A 1 79 ? 0.000 -11.669 -4.830 1.00 98.12 79 GLY A O 1
ATOM 625 N N . THR A 1 80 ? 0.830 -13.749 -4.718 1.00 98.31 80 THR A N 1
ATOM 626 C CA . THR A 1 80 ? 2.168 -13.423 -4.198 1.00 98.31 80 THR A CA 1
ATOM 627 C C . THR A 1 80 ? 3.216 -13.822 -5.233 1.00 98.31 80 THR A C 1
ATOM 629 O O . THR A 1 80 ? 2.987 -14.741 -6.017 1.00 98.31 80 THR A O 1
ATOM 632 N N . GLY A 1 81 ? 4.376 -13.169 -5.266 1.00 98.06 81 GLY A N 1
ATOM 633 C CA . GLY A 1 81 ? 5.466 -13.604 -6.139 1.00 98.06 81 GLY A CA 1
ATOM 634 C C . GLY A 1 81 ? 6.258 -12.453 -6.726 1.00 98.06 81 GLY A C 1
ATOM 635 O O . GLY A 1 81 ? 6.718 -11.585 -5.990 1.00 98.06 81 GLY A O 1
ATOM 636 N N . PHE A 1 82 ? 6.475 -12.467 -8.039 1.00 98.62 82 PHE A N 1
ATOM 637 C CA . PHE A 1 82 ? 7.478 -11.618 -8.679 1.00 98.62 82 PHE A CA 1
ATOM 638 C C . PHE A 1 82 ? 6.950 -10.874 -9.903 1.00 98.62 82 PHE A C 1
ATOM 640 O O . PHE A 1 82 ? 6.079 -11.350 -10.632 1.00 98.62 82 PHE A O 1
ATOM 647 N N . VAL A 1 83 ? 7.564 -9.726 -10.177 1.00 98.31 83 VAL A N 1
ATOM 648 C CA . VAL A 1 83 ? 7.432 -9.015 -11.450 1.00 98.31 83 VAL A CA 1
ATOM 649 C C . VAL A 1 83 ? 8.709 -9.219 -12.255 1.00 98.31 83 VAL A C 1
ATOM 651 O O . VAL A 1 83 ? 9.814 -8.996 -11.748 1.00 98.31 83 VAL A O 1
ATOM 654 N N . LEU A 1 84 ? 8.557 -9.660 -13.504 1.00 96.19 84 LEU A N 1
ATOM 655 C CA . LEU A 1 84 ? 9.658 -9.848 -14.444 1.00 96.19 84 LEU A CA 1
ATOM 656 C C . LEU A 1 84 ? 9.732 -8.646 -15.390 1.00 96.19 84 LEU A C 1
ATOM 658 O O . LEU A 1 84 ? 8.917 -8.506 -16.297 1.00 96.19 84 LEU A O 1
ATOM 662 N N . PHE A 1 85 ? 10.722 -7.790 -15.174 1.00 94.19 85 PHE A N 1
ATOM 663 C CA . PHE A 1 85 ? 10.946 -6.547 -15.900 1.00 94.19 85 PHE A CA 1
ATOM 664 C C . PHE A 1 85 ? 11.854 -6.765 -17.107 1.00 94.19 85 PHE A C 1
ATOM 666 O O . PHE A 1 85 ? 13.006 -7.156 -16.915 1.00 94.19 85 PHE A O 1
ATOM 673 N N . PRO A 1 86 ? 11.402 -6.497 -18.339 1.00 90.62 86 PRO A N 1
ATOM 674 C CA . PRO A 1 86 ? 12.306 -6.394 -19.479 1.00 90.62 86 PRO A CA 1
ATOM 675 C C . PRO A 1 86 ? 13.255 -5.204 -19.298 1.00 90.62 86 PRO A C 1
ATOM 677 O O . PRO A 1 86 ? 12.816 -4.118 -18.928 1.00 90.62 86 PRO A O 1
ATOM 680 N N . SER A 1 87 ? 14.544 -5.381 -19.582 1.00 80.38 87 SER A N 1
ATOM 681 C CA . SER A 1 87 ? 15.514 -4.283 -19.558 1.00 80.38 87 SER A CA 1
ATOM 682 C C . SER A 1 87 ? 16.342 -4.228 -20.832 1.00 80.38 87 SER A C 1
ATOM 684 O O . SER A 1 87 ? 16.488 -5.220 -21.555 1.00 80.38 87 SER A O 1
ATOM 686 N N . GLU A 1 88 ? 16.947 -3.064 -21.086 1.00 69.88 88 GLU A N 1
ATOM 687 C CA . GLU A 1 88 ? 18.045 -3.004 -22.044 1.00 69.88 88 GLU A CA 1
ATOM 688 C C . GLU A 1 88 ? 19.208 -3.879 -21.573 1.00 69.88 88 GLU A C 1
ATOM 690 O O . GLU A 1 88 ? 19.375 -4.163 -20.385 1.00 69.88 88 GLU A O 1
ATOM 695 N N . TYR A 1 89 ? 19.979 -4.337 -22.552 1.00 61.69 89 TYR A N 1
ATOM 696 C CA . TYR A 1 89 ? 21.168 -5.163 -22.412 1.00 61.69 89 TYR A CA 1
ATOM 697 C C . TYR A 1 89 ? 22.019 -4.754 -21.190 1.00 61.69 89 TYR A C 1
ATOM 699 O O . TYR A 1 89 ? 22.648 -3.696 -21.184 1.00 61.69 89 TYR A O 1
ATOM 707 N N . GLY A 1 90 ? 22.093 -5.604 -20.162 1.00 55.09 90 GLY A N 1
ATOM 708 C CA . GLY A 1 90 ? 23.257 -5.592 -19.274 1.00 55.09 90 GLY A CA 1
ATOM 709 C C . GLY A 1 90 ? 24.493 -6.052 -20.058 1.00 55.09 90 GLY A C 1
ATOM 710 O O . GLY A 1 90 ? 24.343 -6.762 -21.055 1.00 55.09 90 GLY A O 1
ATOM 711 N N . LYS A 1 91 ? 25.713 -5.669 -19.637 1.00 49.41 91 LYS A N 1
ATOM 712 C CA . LYS A 1 91 ? 26.965 -6.274 -20.151 1.00 49.41 91 LYS A CA 1
ATOM 713 C C . LYS A 1 91 ? 26.750 -7.782 -20.296 1.00 49.41 91 LYS A C 1
ATOM 715 O O . LYS A 1 91 ? 26.338 -8.388 -19.311 1.00 49.41 91 LYS A O 1
ATOM 720 N N . ILE A 1 92 ? 27.006 -8.345 -21.484 1.00 55.47 92 ILE A N 1
ATOM 721 C CA . ILE A 1 92 ? 26.931 -9.793 -21.737 1.00 55.47 92 ILE A CA 1
ATOM 722 C C . ILE A 1 92 ? 27.723 -10.468 -20.615 1.00 55.47 92 ILE A C 1
ATOM 724 O O . ILE A 1 92 ? 28.942 -10.288 -20.574 1.00 55.47 92 ILE A O 1
ATOM 728 N N . PRO A 1 93 ? 27.078 -11.171 -19.668 1.00 55.34 93 PRO A N 1
ATOM 729 C CA . PRO A 1 93 ? 27.816 -12.073 -18.805 1.00 55.34 93 PRO A CA 1
ATOM 730 C C . PRO A 1 93 ? 28.376 -13.133 -19.744 1.00 55.34 93 PRO A C 1
ATOM 732 O O . PRO A 1 93 ? 27.598 -13.618 -20.570 1.00 55.34 93 PRO A O 1
ATOM 735 N N . ASP A 1 94 ? 29.685 -13.398 -19.658 1.00 60.12 94 ASP A N 1
ATOM 736 C CA . ASP A 1 94 ? 30.418 -14.416 -20.426 1.00 60.12 94 ASP A CA 1
ATOM 737 C C . ASP A 1 94 ? 29.475 -15.432 -21.066 1.00 60.12 94 ASP A C 1
ATOM 739 O O . ASP A 1 94 ? 28.826 -16.193 -20.353 1.00 60.12 94 ASP A O 1
ATOM 743 N N . GLU A 1 95 ? 29.342 -15.332 -22.389 1.00 56.78 95 GLU A N 1
ATOM 744 C CA . GLU A 1 95 ? 28.778 -16.271 -23.363 1.00 56.78 95 GLU A CA 1
ATOM 745 C C . GLU A 1 95 ? 28.130 -17.576 -22.845 1.00 56.78 95 GLU A C 1
ATOM 747 O O . GLU A 1 95 ? 28.490 -18.635 -23.320 1.00 56.78 95 GLU A O 1
ATOM 752 N N . ASN A 1 96 ? 27.182 -17.540 -21.894 1.00 63.47 96 ASN A N 1
ATOM 753 C CA . ASN A 1 96 ? 26.504 -18.726 -21.333 1.00 63.47 96 ASN A CA 1
ATOM 754 C C . ASN A 1 96 ? 25.315 -18.369 -20.409 1.00 63.47 96 ASN A C 1
ATOM 756 O O . ASN A 1 96 ? 25.135 -18.971 -19.351 1.00 63.47 96 ASN A O 1
ATOM 760 N N . VAL A 1 97 ? 24.462 -17.403 -20.774 1.00 60.59 97 VAL A N 1
ATOM 761 C CA . VAL A 1 97 ? 23.209 -17.161 -20.025 1.00 60.59 97 VAL A CA 1
ATOM 762 C C . VAL A 1 97 ? 22.059 -17.946 -20.668 1.00 60.59 97 VAL A C 1
ATOM 764 O O . VAL A 1 97 ? 21.646 -17.588 -21.777 1.00 60.59 97 VAL A O 1
ATOM 767 N N . PRO A 1 98 ? 21.493 -18.977 -20.006 1.00 66.44 98 PRO A N 1
ATOM 768 C CA . PRO A 1 98 ? 20.357 -19.718 -20.541 1.00 66.44 98 PRO A CA 1
ATOM 769 C C . PRO A 1 98 ? 19.173 -18.796 -20.866 1.00 66.44 98 PRO A C 1
ATOM 771 O O . PRO A 1 98 ? 18.883 -17.846 -20.135 1.00 66.44 98 PRO A O 1
ATOM 774 N N . TRP A 1 99 ? 18.471 -19.095 -21.961 1.00 64.38 99 TRP A N 1
ATOM 775 C CA . TRP A 1 99 ? 17.156 -18.524 -22.290 1.00 64.38 99 TRP A CA 1
ATOM 776 C C . TRP A 1 99 ? 17.078 -16.987 -22.385 1.00 64.38 99 TRP A C 1
ATOM 778 O O . TRP A 1 99 ? 15.994 -16.425 -22.266 1.00 64.38 99 TRP A O 1
ATOM 788 N N . ASN A 1 100 ? 18.196 -16.289 -22.625 1.00 72.31 100 ASN A N 1
ATOM 789 C CA . ASN A 1 100 ? 18.264 -14.819 -22.659 1.00 72.31 100 ASN A CA 1
ATOM 790 C C . ASN A 1 100 ? 17.841 -14.122 -21.346 1.00 72.31 100 ASN A C 1
ATOM 792 O O . ASN A 1 100 ? 17.432 -12.962 -21.376 1.00 72.31 100 ASN A O 1
ATOM 796 N N . LEU A 1 101 ? 17.970 -14.784 -20.188 1.00 72.88 101 LEU A N 1
ATOM 797 C CA . LEU A 1 101 ? 17.561 -14.227 -18.885 1.00 72.88 101 LEU A CA 1
ATOM 798 C C . LEU A 1 101 ? 18.253 -12.902 -18.522 1.00 72.88 101 LEU A C 1
ATOM 800 O O . LEU A 1 101 ? 17.685 -12.104 -17.789 1.00 72.88 101 LEU A O 1
ATOM 804 N N . HIS A 1 102 ? 19.431 -12.622 -19.088 1.00 76.69 102 HIS A N 1
ATOM 805 C CA . HIS A 1 102 ? 20.135 -11.342 -18.931 1.00 76.69 102 HIS A CA 1
ATOM 806 C C . HIS A 1 102 ? 19.345 -10.125 -19.450 1.00 76.69 102 HIS A C 1
ATOM 808 O O . HIS A 1 102 ? 19.718 -8.993 -19.155 1.00 76.69 102 HIS A O 1
ATOM 814 N N . LYS A 1 103 ? 18.282 -10.345 -20.236 1.00 83.06 103 LYS A N 1
ATOM 815 C CA . LYS A 1 103 ? 17.376 -9.299 -20.738 1.00 83.06 103 LYS A CA 1
ATOM 816 C C . LYS A 1 103 ? 16.265 -8.938 -19.755 1.00 83.06 103 LYS A C 1
ATOM 818 O O . LYS A 1 103 ? 15.403 -8.127 -20.088 1.00 83.06 103 LYS A O 1
ATOM 823 N N . TYR A 1 104 ? 16.249 -9.563 -18.581 1.00 88.19 104 TYR A N 1
ATOM 824 C CA . TYR A 1 104 ? 15.212 -9.355 -17.588 1.00 88.19 104 TYR A CA 1
ATOM 825 C C . TYR A 1 104 ? 15.802 -9.104 -16.205 1.00 88.19 104 TYR A C 1
ATOM 827 O O . TYR A 1 104 ? 16.822 -9.671 -15.815 1.00 88.19 104 TYR A O 1
ATOM 835 N N . LYS A 1 105 ? 15.098 -8.287 -15.428 1.00 92.12 105 LYS A N 1
ATOM 836 C CA . LYS A 1 105 ? 15.313 -8.101 -13.995 1.00 92.12 105 LYS A CA 1
ATOM 837 C C . LYS A 1 105 ? 14.096 -8.631 -13.253 1.00 92.12 105 LYS A C 1
ATOM 839 O O . LYS A 1 105 ? 12.965 -8.411 -13.667 1.00 92.12 105 LYS A O 1
ATOM 844 N N . VAL A 1 106 ? 14.318 -9.315 -12.140 1.00 94.25 106 VAL A N 1
ATOM 845 C CA . VAL A 1 106 ? 13.235 -9.820 -11.286 1.00 94.25 106 VAL A CA 1
ATOM 846 C C . VAL A 1 106 ? 13.099 -8.893 -10.081 1.00 94.25 106 VAL A C 1
ATOM 848 O O . VAL A 1 106 ? 14.110 -8.440 -9.537 1.00 94.25 106 VAL A O 1
ATOM 851 N N . SER A 1 107 ? 11.872 -8.578 -9.664 1.00 97.94 107 SER A N 1
ATOM 852 C CA . SER A 1 107 ? 11.636 -7.917 -8.375 1.00 97.94 107 SER A CA 1
ATOM 853 C C . SER A 1 107 ? 12.137 -8.778 -7.205 1.00 97.94 107 SER A C 1
ATOM 855 O O . SER A 1 107 ? 12.420 -9.966 -7.352 1.00 97.94 107 SER A O 1
ATOM 857 N N . LYS A 1 108 ? 12.190 -8.207 -5.999 1.00 98.12 108 LYS A N 1
ATOM 858 C CA . LYS A 1 108 ? 12.094 -9.033 -4.784 1.00 98.12 108 LYS A CA 1
ATOM 859 C C . LYS A 1 108 ? 10.710 -9.699 -4.732 1.00 98.12 108 LYS A C 1
ATOM 861 O O . LYS A 1 108 ? 9.808 -9.284 -5.466 1.00 98.12 108 LYS A O 1
ATOM 866 N N . GLN A 1 109 ? 10.545 -10.720 -3.892 1.00 97.75 109 GLN A N 1
ATOM 867 C CA . GLN A 1 109 ? 9.218 -11.294 -3.675 1.00 97.75 109 GLN A CA 1
ATOM 868 C C . GLN A 1 109 ? 8.304 -10.217 -3.085 1.00 97.75 109 GLN A C 1
ATOM 870 O O . GLN A 1 109 ? 8.721 -9.477 -2.197 1.00 97.75 109 GLN A O 1
ATOM 875 N N . LEU A 1 110 ? 7.099 -10.119 -3.627 1.00 98.31 110 LEU A N 1
ATOM 876 C CA . LEU A 1 110 ? 6.061 -9.191 -3.213 1.00 98.31 110 LEU A CA 1
ATOM 877 C C . LEU A 1 110 ? 4.988 -9.976 -2.461 1.00 98.31 110 LEU A C 1
ATOM 879 O O . LEU A 1 110 ? 4.516 -11.004 -2.964 1.00 98.31 110 LEU A O 1
ATOM 883 N N . ASP A 1 111 ? 4.599 -9.481 -1.287 1.00 97.94 111 ASP A N 1
ATOM 884 C CA . ASP A 1 111 ? 3.622 -10.154 -0.427 1.00 97.94 111 ASP A CA 1
ATOM 885 C C . ASP A 1 111 ? 2.276 -10.308 -1.149 1.00 97.94 111 ASP A C 1
ATOM 887 O O . ASP A 1 111 ? 1.743 -11.414 -1.245 1.00 97.94 111 ASP A O 1
ATOM 891 N N . ILE A 1 112 ? 1.752 -9.215 -1.719 1.00 98.62 112 ILE A N 1
ATOM 892 C CA . ILE A 1 112 ? 0.496 -9.206 -2.475 1.00 98.62 112 ILE A CA 1
ATOM 893 C C . ILE A 1 112 ? 0.640 -8.355 -3.739 1.00 98.62 112 ILE A C 1
ATOM 895 O O . ILE A 1 112 ? 1.024 -7.185 -3.687 1.00 98.62 112 ILE A O 1
ATOM 899 N N . ILE A 1 113 ? 0.252 -8.932 -4.872 1.00 98.69 113 ILE A N 1
ATOM 900 C CA . ILE A 1 113 ? 0.186 -8.314 -6.194 1.00 98.69 113 ILE A CA 1
ATOM 901 C C . ILE A 1 113 ? -1.267 -8.378 -6.660 1.00 98.69 113 ILE A C 1
ATOM 903 O O . ILE A 1 113 ? -1.831 -9.467 -6.773 1.00 98.69 113 ILE A O 1
ATOM 907 N N . VAL A 1 114 ? -1.860 -7.225 -6.963 1.00 98.62 114 VAL A N 1
ATOM 908 C CA . VAL A 1 114 ? -3.140 -7.128 -7.679 1.00 98.62 114 VAL A CA 1
ATOM 909 C C . VAL A 1 114 ? -2.825 -6.846 -9.140 1.00 98.62 114 VAL A C 1
ATOM 911 O O . VAL A 1 114 ? -2.155 -5.851 -9.437 1.00 98.62 114 VAL A O 1
ATOM 914 N N . TYR A 1 115 ? -3.276 -7.715 -10.042 1.00 98.38 115 TYR A N 1
ATOM 915 C CA . TYR A 1 115 ? -2.910 -7.642 -11.454 1.00 98.38 115 TYR A CA 1
ATOM 916 C C . TYR A 1 115 ? -4.073 -7.956 -12.397 1.00 98.38 115 TYR A C 1
ATOM 918 O O . TYR A 1 115 ? -4.972 -8.729 -12.075 1.00 98.38 115 TYR A O 1
ATOM 926 N N . ASP A 1 116 ? -4.046 -7.347 -13.579 1.00 97.56 116 ASP A N 1
ATOM 927 C CA . ASP A 1 116 ? -5.000 -7.576 -14.662 1.00 97.56 116 ASP A CA 1
ATOM 928 C C . ASP A 1 116 ? -4.618 -8.842 -15.441 1.00 97.56 116 ASP A C 1
ATOM 930 O O . ASP A 1 116 ? -3.733 -8.824 -16.298 1.00 97.56 116 ASP A O 1
ATOM 934 N N . SER A 1 117 ? -5.289 -9.950 -15.126 1.00 96.50 117 SER A N 1
ATOM 935 C CA . SER A 1 117 ? -5.097 -11.246 -15.786 1.00 96.50 117 SER A CA 1
ATOM 936 C C . SER A 1 117 ? -5.918 -11.392 -17.070 1.00 96.50 117 SER A C 1
ATOM 938 O O . SER A 1 117 ? -5.722 -12.348 -17.822 1.00 96.50 117 SER A O 1
ATOM 940 N N . PHE A 1 118 ? -6.835 -10.457 -17.336 1.00 96.31 118 PHE A N 1
ATOM 941 C CA . PHE A 1 118 ? -7.694 -10.488 -18.515 1.00 96.31 118 PHE A CA 1
ATOM 942 C C . PHE A 1 118 ? -6.981 -9.926 -19.747 1.00 96.31 118 PHE A C 1
ATOM 944 O O . PHE A 1 118 ? -7.036 -10.530 -20.815 1.00 96.31 118 PHE A O 1
ATOM 951 N N . ASN A 1 119 ? -6.300 -8.783 -19.610 1.00 95.06 119 ASN A N 1
ATOM 952 C CA . ASN A 1 119 ? -5.613 -8.140 -20.739 1.00 95.06 119 ASN A CA 1
ATOM 953 C C . ASN A 1 119 ? -4.147 -8.545 -20.873 1.00 95.06 119 ASN A C 1
ATOM 955 O O . ASN A 1 119 ? -3.563 -8.379 -21.946 1.00 95.06 119 ASN A O 1
ATOM 959 N N . TYR A 1 120 ? -3.536 -9.073 -19.811 1.00 95.38 120 TYR A N 1
ATOM 960 C CA . TYR A 1 120 ? -2.118 -9.403 -19.808 1.00 95.38 120 TYR A CA 1
ATOM 961 C C . TYR A 1 120 ? -1.894 -10.866 -19.414 1.00 95.38 120 TYR A C 1
ATOM 963 O O . TYR A 1 120 ? -2.174 -11.251 -18.281 1.00 95.38 120 TYR A O 1
ATOM 971 N N . PRO A 1 121 ? -1.321 -11.685 -20.318 1.00 93.50 121 PRO A N 1
ATOM 972 C CA . PRO A 1 121 ? -0.932 -13.047 -19.986 1.00 93.50 121 PRO A CA 1
ATOM 973 C C . PRO A 1 121 ? 0.060 -13.109 -18.824 1.00 93.50 121 PRO A C 1
ATOM 975 O O . PRO A 1 121 ? 1.026 -12.336 -18.763 1.00 93.50 121 PRO A O 1
ATOM 978 N N . ILE A 1 122 ? -0.181 -14.071 -17.938 1.00 95.31 122 ILE A N 1
ATOM 979 C CA . ILE A 1 122 ? 0.676 -14.404 -16.800 1.00 95.31 122 ILE A CA 1
ATOM 980 C C . ILE A 1 122 ? 1.860 -15.238 -17.307 1.00 95.31 122 ILE A C 1
ATOM 982 O O . ILE A 1 122 ? 1.682 -16.108 -18.159 1.00 95.31 122 ILE A O 1
ATOM 986 N N . ILE A 1 123 ? 3.067 -14.987 -16.793 1.00 96.25 123 ILE A N 1
ATOM 987 C CA . ILE A 1 123 ? 4.275 -15.727 -17.198 1.00 96.25 123 ILE A CA 1
ATOM 988 C C . ILE A 1 123 ? 4.302 -17.103 -16.529 1.00 96.25 123 ILE A C 1
ATOM 990 O O . ILE A 1 123 ? 4.601 -18.107 -17.171 1.00 96.25 123 ILE A O 1
ATOM 994 N N . PHE A 1 124 ? 3.997 -17.143 -15.232 1.00 97.75 124 PHE A N 1
ATOM 995 C CA . PHE A 1 124 ? 3.932 -18.365 -14.438 1.00 97.75 124 PHE A CA 1
ATOM 996 C C . PHE A 1 124 ? 2.861 -18.236 -13.359 1.00 97.75 124 PHE A C 1
ATOM 998 O O . PHE A 1 124 ? 2.739 -17.177 -12.741 1.00 97.75 124 PHE A O 1
ATOM 1005 N N . LYS A 1 125 ? 2.119 -19.317 -13.109 1.00 97.56 125 LYS A N 1
ATOM 1006 C CA . LYS A 1 125 ? 1.130 -19.391 -12.036 1.00 97.56 125 LYS A CA 1
ATOM 1007 C C . LYS A 1 125 ? 1.065 -20.802 -11.468 1.00 97.56 125 LYS A C 1
ATOM 1009 O O . LYS A 1 125 ? 0.838 -21.748 -12.218 1.00 97.56 125 LYS A O 1
ATOM 1014 N N . ASP A 1 126 ? 1.206 -20.906 -10.152 1.00 97.75 126 ASP A N 1
ATOM 1015 C CA . ASP A 1 126 ? 0.922 -22.113 -9.378 1.00 97.75 126 ASP A CA 1
ATOM 1016 C C . ASP A 1 126 ? 0.205 -21.720 -8.080 1.00 97.75 126 ASP A C 1
ATOM 1018 O O . ASP A 1 126 ? 0.780 -21.089 -7.190 1.00 97.75 126 ASP A O 1
ATOM 1022 N N . GLY A 1 127 ? -1.092 -22.018 -8.003 1.00 95.50 127 GLY A N 1
ATOM 1023 C CA . GLY A 1 127 ? -1.956 -21.515 -6.935 1.00 95.50 127 GLY A CA 1
ATOM 1024 C C . GLY A 1 127 ? -1.934 -19.983 -6.844 1.00 95.50 127 GLY A C 1
ATOM 1025 O O . GLY A 1 127 ? -2.228 -19.291 -7.822 1.00 95.50 127 GLY A O 1
ATOM 1026 N N . ASP A 1 128 ? -1.593 -19.469 -5.659 1.00 96.00 128 ASP A N 1
ATOM 1027 C CA . ASP A 1 128 ? -1.449 -18.032 -5.388 1.00 96.00 128 ASP A CA 1
ATOM 1028 C C . ASP A 1 128 ? -0.084 -17.469 -5.823 1.00 96.00 128 ASP A C 1
ATOM 1030 O O . ASP A 1 128 ? 0.085 -16.250 -5.859 1.00 96.00 128 ASP A O 1
ATOM 1034 N N . PHE A 1 129 ? 0.895 -18.325 -6.138 1.00 98.19 129 PHE A N 1
ATOM 1035 C CA . PHE A 1 129 ? 2.224 -17.888 -6.551 1.00 98.19 129 PHE A CA 1
ATOM 1036 C C . PHE A 1 129 ? 2.238 -17.515 -8.036 1.00 98.19 129 PHE A C 1
ATOM 1038 O O . PHE A 1 129 ? 1.861 -18.321 -8.892 1.00 98.19 129 PHE A O 1
ATOM 1045 N N . VAL A 1 130 ? 2.709 -16.307 -8.352 1.00 98.44 130 VAL A N 1
ATOM 1046 C CA . VAL A 1 130 ? 2.686 -15.757 -9.711 1.00 98.44 130 VAL A CA 1
ATOM 1047 C C . VAL A 1 130 ? 3.980 -15.062 -10.112 1.00 98.44 130 VAL A C 1
ATOM 1049 O O . VAL A 1 130 ? 4.661 -14.423 -9.310 1.00 98.44 130 VAL A O 1
ATOM 1052 N N . ILE A 1 131 ? 4.284 -15.141 -11.405 1.00 98.50 131 ILE A N 1
ATOM 1053 C CA . ILE A 1 131 ? 5.240 -14.257 -12.069 1.00 98.50 131 ILE A CA 1
ATOM 1054 C C . ILE A 1 131 ? 4.474 -13.496 -13.145 1.00 98.50 131 ILE A C 1
ATOM 1056 O O . ILE A 1 131 ? 3.913 -14.099 -14.067 1.00 98.50 131 ILE A O 1
ATOM 1060 N N . VAL A 1 132 ? 4.437 -12.171 -13.022 1.00 98.31 132 VAL A N 1
ATOM 1061 C CA . VAL A 1 132 ? 3.666 -11.294 -13.912 1.00 98.31 132 VAL A CA 1
ATOM 1062 C C . VAL A 1 132 ? 4.566 -10.322 -14.664 1.00 98.31 132 VAL A C 1
ATOM 1064 O O . VAL A 1 132 ? 5.696 -10.032 -14.262 1.00 98.31 132 VAL A O 1
ATOM 1067 N N . ARG A 1 133 ? 4.048 -9.823 -15.786 1.00 96.19 133 ARG A N 1
ATOM 1068 C CA . ARG A 1 133 ? 4.660 -8.723 -16.532 1.00 96.19 133 ARG A CA 1
ATOM 1069 C C . ARG A 1 133 ? 4.308 -7.383 -15.869 1.00 96.19 133 ARG A C 1
ATOM 1071 O O . ARG A 1 133 ? 3.234 -7.289 -15.272 1.00 96.19 133 ARG A O 1
ATOM 1078 N N . PRO A 1 134 ? 5.167 -6.356 -15.966 1.00 96.25 134 PRO A N 1
ATOM 1079 C CA . PRO A 1 134 ? 4.945 -5.074 -15.301 1.00 96.25 134 PRO A CA 1
ATOM 1080 C C . PRO A 1 134 ? 3.627 -4.401 -15.709 1.00 96.25 134 PRO A C 1
ATOM 1082 O O . PRO A 1 134 ? 2.933 -3.876 -14.851 1.00 96.25 134 PRO A O 1
ATOM 1085 N N . GLU A 1 135 ? 3.209 -4.495 -16.971 1.00 95.50 135 GLU A N 1
ATOM 1086 C CA . GLU A 1 135 ? 1.955 -3.919 -17.488 1.00 95.50 135 GLU A CA 1
ATOM 1087 C C . GLU A 1 135 ? 0.705 -4.453 -16.784 1.00 95.50 135 GLU A C 1
ATOM 1089 O O . GLU A 1 135 ? -0.313 -3.768 -16.733 1.00 95.50 135 GLU A O 1
ATOM 1094 N N . ALA A 1 136 ? 0.777 -5.677 -16.256 1.00 97.00 136 ALA A N 1
ATOM 1095 C CA . ALA A 1 136 ? -0.340 -6.298 -15.563 1.00 97.00 136 ALA A CA 1
ATOM 1096 C C . ALA A 1 136 ? -0.533 -5.731 -14.152 1.00 97.00 136 ALA A C 1
ATOM 1098 O O . ALA A 1 136 ? -1.620 -5.861 -13.600 1.00 97.00 136 ALA A O 1
ATOM 1099 N N . VAL A 1 137 ? 0.501 -5.146 -13.541 1.00 98.00 137 VAL A N 1
ATOM 1100 C CA . VAL A 1 137 ? 0.500 -4.778 -12.120 1.00 98.00 137 VAL A CA 1
ATOM 1101 C C . VAL A 1 137 ? -0.327 -3.514 -11.889 1.00 98.00 137 VAL A C 1
ATOM 1103 O O . VAL A 1 137 ? -0.001 -2.445 -12.400 1.00 98.00 137 VAL A O 1
ATOM 1106 N N . CYS A 1 138 ? -1.362 -3.622 -11.056 1.00 97.81 138 CYS A N 1
ATOM 1107 C CA . CYS A 1 138 ? -2.200 -2.492 -10.645 1.00 97.81 138 CYS A CA 1
ATOM 1108 C C . CYS A 1 138 ? -1.802 -1.961 -9.262 1.00 97.81 138 CYS A C 1
ATOM 1110 O O . CYS A 1 138 ? -1.683 -0.754 -9.055 1.00 97.81 138 CYS A O 1
ATOM 1112 N N . SER A 1 139 ? -1.585 -2.864 -8.304 1.00 98.25 139 SER A N 1
ATOM 1113 C CA . SER A 1 139 ? -1.205 -2.519 -6.931 1.00 98.25 139 SER A CA 1
ATOM 1114 C C . SER A 1 139 ? -0.286 -3.570 -6.324 1.00 98.25 139 SER A C 1
ATOM 1116 O O . SER A 1 139 ? -0.389 -4.757 -6.635 1.00 98.25 139 SER A O 1
ATOM 1118 N N . ILE A 1 140 ? 0.569 -3.125 -5.410 1.00 98.75 140 ILE A N 1
ATOM 1119 C CA . ILE A 1 140 ? 1.418 -3.965 -4.569 1.00 98.75 140 ILE A CA 1
ATOM 1120 C C . ILE A 1 140 ? 1.128 -3.609 -3.118 1.00 98.75 140 ILE A C 1
ATOM 1122 O O . ILE A 1 140 ? 1.148 -2.430 -2.762 1.00 98.75 140 ILE A O 1
ATOM 1126 N N . VAL A 1 141 ? 0.881 -4.619 -2.287 1.00 98.69 141 VAL A N 1
ATOM 1127 C CA . VAL A 1 141 ? 0.678 -4.442 -0.847 1.00 98.69 141 VAL A CA 1
ATOM 1128 C C . VAL A 1 141 ? 1.742 -5.229 -0.098 1.00 98.69 141 VAL A C 1
ATOM 1130 O O . VAL A 1 141 ? 1.778 -6.451 -0.190 1.00 98.69 141 VAL A O 1
ATOM 1133 N N . GLU A 1 142 ? 2.575 -4.525 0.661 1.00 98.31 142 GLU A N 1
ATOM 1134 C CA . GLU A 1 142 ? 3.492 -5.128 1.628 1.00 98.31 142 GLU A CA 1
ATOM 1135 C C . GLU A 1 142 ? 2.787 -5.285 2.982 1.00 98.31 142 GLU A C 1
ATOM 1137 O O . GLU A 1 142 ? 2.118 -4.358 3.456 1.00 98.31 142 GLU A O 1
ATOM 1142 N N . VAL A 1 143 ? 2.960 -6.426 3.649 1.00 96.19 143 VAL A N 1
ATOM 1143 C CA . VAL A 1 143 ? 2.299 -6.734 4.921 1.00 96.19 143 VAL A CA 1
ATOM 1144 C C . VAL A 1 143 ? 3.330 -6.860 6.034 1.00 96.19 143 VAL A C 1
ATOM 1146 O O . VAL A 1 143 ? 4.232 -7.693 6.002 1.00 96.19 143 VAL A O 1
ATOM 1149 N N . LYS A 1 144 ? 3.182 -6.056 7.093 1.00 93.62 144 LYS A N 1
ATOM 1150 C CA . LYS A 1 144 ? 4.045 -6.142 8.280 1.00 93.62 144 LYS A CA 1
ATOM 1151 C C . LYS A 1 144 ? 3.254 -6.523 9.514 1.00 93.62 144 LYS A C 1
ATOM 1153 O O . LYS A 1 144 ? 2.324 -5.840 9.937 1.00 93.62 144 LYS A O 1
ATOM 1158 N N . GLY A 1 145 ? 3.667 -7.627 10.134 1.00 89.31 145 GLY A N 1
ATOM 1159 C CA . GLY A 1 145 ? 3.027 -8.144 11.339 1.00 89.31 145 GLY A CA 1
ATOM 1160 C C . GLY A 1 145 ? 3.174 -7.223 12.551 1.00 89.31 145 GLY A C 1
ATOM 1161 O O . GLY A 1 145 ? 2.202 -7.065 13.286 1.00 89.31 145 GLY A O 1
ATOM 1162 N N . ALA A 1 146 ? 4.360 -6.637 12.741 1.00 89.50 146 ALA A N 1
ATOM 1163 C CA . ALA A 1 146 ? 4.672 -5.689 13.806 1.00 89.50 146 ALA A CA 1
ATOM 1164 C C . ALA A 1 146 ? 5.676 -4.640 13.300 1.00 89.50 146 ALA A C 1
ATOM 1166 O O . ALA A 1 146 ? 6.784 -4.979 12.891 1.00 89.50 146 ALA A O 1
ATOM 1167 N N . LEU A 1 147 ? 5.277 -3.371 13.316 1.00 94.19 147 LEU A N 1
ATOM 1168 C CA . LEU A 1 147 ? 6.032 -2.251 12.773 1.00 94.19 147 LEU A CA 1
ATOM 1169 C C . LEU A 1 147 ? 7.099 -1.756 13.750 1.00 94.19 147 LEU A C 1
ATOM 1171 O O . LEU A 1 147 ? 6.795 -1.341 14.869 1.00 94.19 147 LEU A O 1
ATOM 1175 N N . ASP A 1 148 ? 8.334 -1.702 13.273 1.00 95.06 148 ASP A N 1
ATOM 1176 C CA . ASP A 1 148 ? 9.440 -0.963 13.869 1.00 95.06 148 ASP A CA 1
ATOM 1177 C C . ASP A 1 148 ? 10.283 -0.299 12.769 1.00 95.06 148 ASP A C 1
ATOM 1179 O O . ASP A 1 148 ? 10.001 -0.432 11.577 1.00 95.06 148 ASP A O 1
ATOM 1183 N N . THR A 1 149 ? 11.342 0.412 13.156 1.00 95.12 149 THR A N 1
ATOM 1184 C CA . THR A 1 149 ? 12.242 1.078 12.205 1.00 95.12 149 THR A CA 1
ATOM 1185 C C . THR A 1 149 ? 12.872 0.114 11.198 1.00 95.12 149 THR A C 1
ATOM 1187 O O . THR A 1 149 ? 13.051 0.492 10.044 1.00 95.12 149 THR A O 1
ATOM 1190 N N . LYS A 1 150 ? 13.182 -1.129 11.595 1.00 95.88 150 LYS A N 1
ATOM 1191 C CA . LYS A 1 150 ? 13.771 -2.123 10.688 1.00 95.88 150 LYS A CA 1
ATOM 1192 C C . LYS A 1 150 ? 12.764 -2.522 9.615 1.00 95.88 150 LYS A C 1
ATOM 1194 O O . LYS A 1 150 ? 13.132 -2.605 8.447 1.00 95.88 150 LYS A O 1
ATOM 1199 N N . GLN A 1 151 ? 11.507 -2.748 9.995 1.00 96.25 151 GLN A N 1
ATOM 1200 C CA . GLN A 1 151 ? 10.452 -3.053 9.031 1.00 96.25 151 GLN A CA 1
ATOM 1201 C C . GLN A 1 151 ? 10.187 -1.878 8.088 1.00 96.25 151 GLN A C 1
ATOM 1203 O O . GLN A 1 151 ? 9.985 -2.121 6.902 1.00 96.25 151 GLN A O 1
ATOM 1208 N N . ILE A 1 152 ? 10.268 -0.635 8.586 1.00 97.88 152 ILE A N 1
ATOM 1209 C CA . ILE A 1 152 ? 10.159 0.566 7.744 1.00 97.88 152 ILE A CA 1
ATOM 1210 C C . ILE A 1 152 ? 11.246 0.586 6.677 1.00 97.88 152 ILE A C 1
ATOM 1212 O O . ILE A 1 152 ? 10.934 0.644 5.492 1.00 97.88 152 ILE A O 1
ATOM 1216 N N . THR A 1 153 ? 12.515 0.480 7.077 1.00 97.56 153 THR A N 1
ATOM 1217 C CA . THR A 1 153 ? 13.628 0.440 6.119 1.00 97.56 153 THR A CA 1
ATOM 1218 C C . THR A 1 153 ? 13.471 -0.723 5.137 1.00 97.56 153 THR A C 1
ATOM 1220 O O . THR A 1 153 ? 13.637 -0.530 3.940 1.00 97.56 153 THR A O 1
ATOM 1223 N N . SER A 1 154 ? 13.052 -1.900 5.611 1.00 97.69 154 SER A N 1
ATOM 1224 C CA . SER A 1 154 ? 12.874 -3.088 4.769 1.00 97.69 154 SER A CA 1
ATOM 1225 C C . SER A 1 154 ? 11.860 -2.886 3.634 1.00 97.69 154 SER A C 1
ATOM 1227 O O . SER A 1 154 ? 12.181 -3.160 2.476 1.00 97.69 154 SER A O 1
ATOM 1229 N N . PHE A 1 155 ? 10.651 -2.384 3.928 1.00 97.94 155 PHE A N 1
ATOM 1230 C CA . PHE A 1 155 ? 9.659 -2.166 2.866 1.00 97.94 155 PHE A CA 1
ATOM 1231 C C . PHE A 1 155 ? 10.023 -0.978 1.966 1.00 97.94 155 PHE A C 1
ATOM 1233 O O . PHE A 1 155 ? 9.711 -0.992 0.778 1.00 97.94 155 PHE A O 1
ATOM 1240 N N . MET A 1 156 ? 10.717 0.036 2.497 1.00 98.25 156 MET A N 1
ATOM 1241 C CA . MET A 1 156 ? 11.214 1.150 1.685 1.00 98.25 156 MET A CA 1
ATOM 1242 C C . MET A 1 156 ? 12.281 0.677 0.696 1.00 98.25 156 MET A C 1
ATOM 1244 O O . MET A 1 156 ? 12.197 1.003 -0.486 1.00 98.25 156 MET A O 1
ATOM 1248 N N . ASP A 1 157 ? 13.223 -0.159 1.138 1.00 98.12 157 ASP A N 1
ATOM 1249 C CA . ASP A 1 157 ? 14.239 -0.774 0.277 1.00 98.12 157 ASP A CA 1
ATOM 1250 C C . ASP A 1 157 ? 13.614 -1.667 -0.803 1.00 98.12 157 ASP A C 1
ATOM 1252 O O . ASP A 1 157 ? 14.163 -1.802 -1.897 1.00 98.12 157 ASP A O 1
ATOM 1256 N N . LEU A 1 158 ? 12.491 -2.325 -0.503 1.00 98.50 158 LEU A N 1
ATOM 1257 C CA . LEU A 1 158 ? 11.727 -3.100 -1.479 1.00 98.50 158 LEU A CA 1
ATOM 1258 C C . LEU A 1 158 ? 11.081 -2.185 -2.527 1.00 98.50 158 LEU A C 1
ATOM 1260 O O . LEU A 1 158 ? 11.259 -2.418 -3.722 1.00 98.50 158 LEU A O 1
ATOM 1264 N N . PHE A 1 159 ? 10.386 -1.126 -2.108 1.00 98.12 159 PHE A N 1
ATOM 1265 C CA . PHE A 1 159 ? 9.698 -0.225 -3.036 1.00 98.12 159 PHE A CA 1
ATOM 1266 C C . PHE A 1 159 ? 10.633 0.645 -3.866 1.00 98.12 159 PHE A C 1
ATOM 1268 O O . PHE A 1 159 ? 10.369 0.834 -5.048 1.00 98.12 159 PHE A O 1
ATOM 1275 N N . ILE A 1 160 ? 11.739 1.129 -3.303 1.00 96.94 160 ILE A N 1
ATOM 1276 C CA . ILE A 1 160 ? 12.742 1.901 -4.051 1.00 96.94 160 ILE A CA 1
ATOM 1277 C C . ILE A 1 160 ? 13.401 1.021 -5.123 1.00 96.94 160 ILE A C 1
ATOM 1279 O O . ILE A 1 160 ? 13.587 1.450 -6.263 1.00 96.94 160 ILE A O 1
ATOM 1283 N N . ASP A 1 161 ? 13.726 -0.230 -4.785 1.00 96.94 161 ASP A N 1
ATOM 1284 C CA . ASP A 1 161 ? 14.264 -1.201 -5.742 1.00 96.94 161 ASP A CA 1
ATOM 1285 C C . ASP A 1 161 ? 13.258 -1.528 -6.858 1.00 96.94 161 ASP A C 1
ATOM 1287 O O . ASP A 1 161 ? 13.609 -1.512 -8.041 1.00 96.94 161 ASP A O 1
ATOM 1291 N N . PHE A 1 162 ? 11.998 -1.773 -6.492 1.00 97.50 162 PHE A N 1
ATOM 1292 C CA . PHE A 1 162 ? 10.912 -2.004 -7.441 1.00 97.50 162 PHE A CA 1
ATOM 1293 C C . PHE A 1 162 ? 10.724 -0.814 -8.389 1.00 97.50 162 PHE A C 1
ATOM 1295 O O . PHE A 1 162 ? 10.681 -0.983 -9.606 1.00 97.50 162 PHE A O 1
ATOM 1302 N N . ALA A 1 163 ? 10.660 0.396 -7.840 1.00 95.38 163 ALA A N 1
ATOM 1303 C CA . ALA A 1 163 ? 10.405 1.614 -8.589 1.00 95.38 163 ALA A CA 1
ATOM 1304 C C . ALA A 1 163 ? 11.515 1.943 -9.593 1.00 95.38 163 ALA A C 1
ATOM 1306 O O . ALA A 1 163 ? 11.224 2.355 -10.714 1.00 95.38 163 ALA A O 1
ATOM 1307 N N . ARG A 1 164 ? 12.782 1.681 -9.251 1.00 93.44 164 ARG A N 1
ATOM 1308 C CA . ARG A 1 164 ? 13.897 1.814 -10.204 1.00 93.44 164 ARG A CA 1
ATOM 1309 C C . ARG A 1 164 ? 13.759 0.870 -11.394 1.00 93.44 164 ARG A C 1
ATOM 1311 O O . ARG A 1 164 ? 13.901 1.309 -12.532 1.00 93.44 164 ARG A O 1
ATOM 1318 N N . LYS A 1 165 ? 13.433 -0.403 -11.140 1.00 94.19 165 LYS A N 1
ATOM 1319 C CA . LYS A 1 165 ? 13.175 -1.383 -12.210 1.00 94.19 165 LYS A CA 1
ATOM 1320 C C . LYS A 1 165 ? 11.970 -0.979 -13.063 1.00 94.19 165 LYS A C 1
ATOM 1322 O O . LYS A 1 165 ? 12.006 -1.138 -14.282 1.00 94.19 165 LYS A O 1
ATOM 1327 N N . TRP A 1 166 ? 10.937 -0.417 -12.434 1.00 94.31 166 TRP A N 1
ATOM 1328 C CA . TRP A 1 166 ? 9.755 0.104 -13.116 1.00 94.31 166 TRP A CA 1
ATOM 1329 C C . TRP A 1 166 ? 10.102 1.234 -14.087 1.00 94.31 166 TRP A C 1
ATOM 1331 O O . TRP A 1 166 ? 9.762 1.152 -15.263 1.00 94.31 166 TRP A O 1
ATOM 1341 N N . VAL A 1 167 ? 10.829 2.256 -13.621 1.00 91.62 167 VAL A N 1
ATOM 1342 C CA . VAL A 1 167 ? 11.240 3.401 -14.451 1.00 91.62 167 VAL A CA 1
ATOM 1343 C C . VAL A 1 167 ? 12.139 2.958 -15.602 1.00 91.62 167 VAL A C 1
ATOM 1345 O O . VAL A 1 167 ? 11.903 3.346 -16.742 1.00 91.62 167 VAL A O 1
ATOM 1348 N N . GLU A 1 168 ? 13.128 2.102 -15.336 1.00 90.56 168 GLU A N 1
ATOM 1349 C CA . GLU A 1 168 ? 13.997 1.553 -16.383 1.00 90.56 168 GLU A CA 1
ATOM 1350 C C . GLU A 1 168 ? 13.196 0.820 -17.468 1.00 90.56 168 GLU A C 1
ATOM 1352 O O . GLU A 1 168 ? 13.455 0.988 -18.661 1.00 90.56 168 GLU A O 1
ATOM 1357 N N . THR A 1 169 ? 12.187 0.052 -17.060 1.00 91.88 169 THR A N 1
ATOM 1358 C CA . THR A 1 169 ? 11.315 -0.666 -17.993 1.00 91.88 169 THR A CA 1
ATOM 1359 C C . THR A 1 169 ? 10.414 0.281 -18.780 1.00 91.88 169 THR A C 1
ATOM 1361 O O . THR A 1 169 ? 10.261 0.103 -19.985 1.00 91.88 169 THR A O 1
ATOM 1364 N N . ASP A 1 170 ? 9.843 1.309 -18.145 1.00 91.00 170 ASP A N 1
ATOM 1365 C CA . ASP A 1 170 ? 9.020 2.307 -18.844 1.00 91.00 170 ASP A CA 1
ATOM 1366 C C . ASP A 1 170 ? 9.839 3.057 -19.907 1.00 91.00 170 ASP A C 1
ATOM 1368 O O . ASP A 1 170 ? 9.378 3.237 -21.037 1.00 91.00 170 ASP A O 1
ATOM 1372 N N . LEU A 1 171 ? 11.086 3.422 -19.585 1.00 89.00 171 LEU A N 1
ATOM 1373 C CA . LEU A 1 171 ? 12.028 4.020 -20.536 1.00 89.00 171 LEU A CA 1
ATOM 1374 C C . LEU A 1 171 ? 12.341 3.064 -21.694 1.00 89.00 171 LEU A C 1
ATOM 1376 O O . LEU A 1 171 ? 12.285 3.466 -22.860 1.00 89.00 171 LEU A O 1
ATOM 1380 N N . TYR A 1 172 ? 12.614 1.792 -21.389 1.00 89.75 172 TYR A N 1
ATOM 1381 C CA . TYR A 1 172 ? 12.821 0.753 -22.397 1.00 89.75 172 TYR A CA 1
ATOM 1382 C C . TYR A 1 172 ? 11.603 0.609 -23.324 1.00 89.75 172 TYR A C 1
ATOM 1384 O O . TYR A 1 172 ? 11.755 0.592 -24.549 1.00 89.75 172 TYR A O 1
ATOM 1392 N N . TYR A 1 173 ? 10.390 0.568 -22.772 1.00 91.06 173 TYR A N 1
ATOM 1393 C CA . TYR A 1 173 ? 9.153 0.439 -23.542 1.00 91.06 173 TYR A CA 1
ATOM 1394 C C . TYR A 1 173 ? 8.930 1.620 -24.473 1.00 91.06 173 TYR A C 1
ATOM 1396 O O . TYR A 1 173 ? 8.673 1.418 -25.659 1.00 91.06 173 TYR A O 1
ATOM 1404 N N . ARG A 1 174 ? 9.116 2.846 -23.981 1.00 88.06 174 ARG A N 1
ATOM 1405 C CA . ARG A 1 174 ? 9.004 4.063 -24.796 1.00 88.06 174 ARG A CA 1
ATOM 1406 C C . ARG A 1 174 ? 9.995 4.067 -25.951 1.00 88.06 174 ARG A C 1
ATOM 1408 O O . ARG A 1 174 ? 9.594 4.266 -27.097 1.00 88.06 174 ARG A O 1
ATOM 1415 N N . LYS A 1 175 ? 11.269 3.776 -25.667 1.00 89.69 175 LYS A N 1
ATOM 1416 C CA . LYS A 1 175 ? 12.327 3.705 -26.684 1.00 89.69 175 LYS A CA 1
ATOM 1417 C C . LYS A 1 175 ? 12.002 2.690 -27.783 1.00 89.69 175 LYS A C 1
ATOM 1419 O O . LYS A 1 175 ? 12.295 2.933 -28.950 1.00 89.69 175 LYS A O 1
ATOM 1424 N N . ASN A 1 176 ? 11.350 1.585 -27.422 1.00 89.06 176 ASN A N 1
ATOM 1425 C CA . ASN A 1 176 ? 10.988 0.505 -28.340 1.00 89.06 176 ASN A CA 1
ATOM 1426 C C . ASN A 1 176 ? 9.538 0.580 -28.852 1.00 89.06 176 ASN A C 1
ATOM 1428 O O . ASN A 1 176 ? 9.083 -0.354 -29.509 1.00 89.06 176 ASN A O 1
ATOM 1432 N N . ARG A 1 177 ? 8.817 1.684 -28.598 1.00 90.25 177 ARG A N 1
ATOM 1433 C CA . ARG A 1 177 ? 7.418 1.899 -29.023 1.00 90.25 177 ARG A CA 1
ATOM 1434 C C . ARG A 1 177 ? 6.454 0.798 -28.547 1.00 90.25 177 ARG A C 1
ATOM 1436 O O . ARG A 1 177 ? 5.520 0.433 -29.258 1.00 90.25 177 ARG A O 1
ATOM 1443 N N . LEU A 1 178 ? 6.694 0.273 -27.348 1.00 89.00 178 LEU A N 1
ATOM 1444 C CA . LEU A 1 178 ? 5.807 -0.650 -26.640 1.00 89.00 178 LEU A CA 1
ATOM 1445 C C . LEU A 1 178 ? 4.793 0.123 -25.782 1.00 89.00 178 LEU A C 1
ATOM 1447 O O . LEU A 1 178 ? 4.929 1.331 -25.577 1.00 89.00 178 LEU A O 1
ATOM 1451 N N . THR A 1 179 ? 3.773 -0.576 -25.276 1.00 85.50 179 THR A N 1
ATOM 1452 C CA . THR A 1 179 ? 2.748 0.008 -24.399 1.00 85.50 179 THR A CA 1
ATOM 1453 C C . THR A 1 179 ? 3.396 0.595 -23.143 1.00 85.50 179 THR A C 1
ATOM 1455 O O . THR A 1 179 ? 4.019 -0.158 -22.400 1.00 85.50 179 THR A O 1
ATOM 1458 N N . PRO A 1 180 ? 3.256 1.905 -22.869 1.00 85.69 180 PRO A N 1
ATOM 1459 C CA . PRO A 1 180 ? 3.826 2.513 -21.672 1.00 85.69 180 PRO A CA 1
ATOM 1460 C C . PRO A 1 180 ? 3.241 1.905 -20.397 1.00 85.69 180 PRO A C 1
ATOM 1462 O O . PRO A 1 180 ? 2.069 1.520 -20.366 1.00 85.69 180 PRO A O 1
ATOM 1465 N N . LEU A 1 181 ? 4.028 1.879 -19.325 1.00 90.88 181 LEU A N 1
ATOM 1466 C CA . LEU A 1 181 ? 3.560 1.349 -18.052 1.00 90.88 181 LEU A CA 1
ATOM 1467 C C . LEU A 1 181 ? 2.534 2.289 -17.408 1.00 90.88 181 LEU A C 1
ATOM 1469 O O . LEU A 1 181 ? 2.594 3.515 -17.560 1.00 90.88 181 LEU A O 1
ATOM 1473 N N . GLY A 1 182 ? 1.589 1.696 -16.678 1.00 89.31 182 GLY A N 1
ATOM 1474 C CA . GLY A 1 182 ? 0.725 2.420 -15.750 1.00 89.31 182 GLY A CA 1
ATOM 1475 C C . GLY A 1 182 ? 1.486 2.889 -14.505 1.00 89.31 182 GLY A C 1
ATOM 1476 O O . GLY A 1 182 ? 2.707 2.750 -14.408 1.00 89.31 182 GLY A O 1
ATOM 1477 N N . TYR A 1 183 ? 0.755 3.436 -13.534 1.00 88.88 183 TYR A N 1
ATOM 1478 C CA . TYR A 1 183 ? 1.311 3.821 -12.236 1.00 88.88 183 TYR A CA 1
ATOM 1479 C C . TYR A 1 183 ? 0.776 2.884 -11.148 1.00 88.88 183 TYR A C 1
ATOM 1481 O O . TYR A 1 183 ? -0.370 3.052 -10.718 1.00 88.88 183 TYR A O 1
ATOM 1489 N N . PRO A 1 184 ? 1.555 1.876 -10.722 1.00 95.44 184 PRO A N 1
ATOM 1490 C CA . PRO A 1 184 ? 1.091 0.915 -9.744 1.00 95.44 184 PRO A CA 1
ATOM 1491 C C . PRO A 1 184 ? 1.025 1.599 -8.383 1.00 95.44 184 PRO A C 1
ATOM 1493 O O . PRO A 1 184 ? 1.918 2.368 -8.013 1.00 95.44 184 PRO A O 1
ATOM 1496 N N . LYS A 1 185 ? -0.013 1.304 -7.603 1.00 96.75 185 LYS A N 1
ATOM 1497 C CA . LYS A 1 185 ? -0.056 1.790 -6.224 1.00 96.75 185 LYS A CA 1
ATOM 1498 C C . LYS A 1 185 ? 0.786 0.903 -5.332 1.00 96.75 185 LYS A C 1
ATOM 1500 O O . LYS A 1 185 ? 0.546 -0.296 -5.231 1.00 96.75 185 LYS A O 1
ATOM 1505 N N . LEU A 1 186 ? 1.750 1.514 -4.660 1.00 98.44 186 LEU A N 1
ATOM 1506 C CA . LEU A 1 186 ? 2.545 0.860 -3.631 1.00 98.44 186 LEU A CA 1
ATOM 1507 C C . LEU A 1 186 ? 1.887 1.137 -2.278 1.00 98.44 186 LEU A C 1
ATOM 1509 O O . LEU A 1 186 ? 1.665 2.297 -1.929 1.00 98.44 186 LEU A O 1
ATOM 1513 N N . LEU A 1 187 ? 1.527 0.093 -1.541 1.00 98.75 187 LEU A N 1
ATOM 1514 C CA . LEU A 1 187 ? 0.741 0.172 -0.311 1.00 98.75 187 LEU A CA 1
ATOM 1515 C C . LEU A 1 187 ? 1.405 -0.668 0.785 1.00 98.75 187 LEU A C 1
ATOM 1517 O O . LEU A 1 187 ? 2.019 -1.693 0.501 1.00 98.75 187 LEU A O 1
ATOM 1521 N N . VAL A 1 188 ? 1.263 -0.264 2.047 1.00 98.56 188 VAL A N 1
ATOM 1522 C CA . VAL A 1 188 ? 1.710 -1.069 3.199 1.00 98.56 188 VAL A CA 1
ATOM 1523 C C . VAL A 1 188 ? 0.565 -1.247 4.177 1.00 98.56 188 VAL A C 1
ATOM 1525 O O . VAL A 1 188 ? -0.064 -0.265 4.565 1.00 98.56 188 VAL A O 1
ATOM 1528 N N . MET A 1 189 ? 0.345 -2.471 4.648 1.00 97.62 189 MET A N 1
ATOM 1529 C CA . MET A 1 189 ? -0.534 -2.764 5.777 1.00 97.62 189 MET A CA 1
ATOM 1530 C C . MET A 1 189 ? 0.297 -3.233 6.974 1.00 97.62 189 MET A C 1
ATOM 1532 O O . MET A 1 189 ? 0.834 -4.342 6.985 1.00 97.62 189 MET A O 1
ATOM 1536 N N . ASN A 1 190 ? 0.395 -2.393 8.005 1.00 95.81 190 ASN A N 1
ATOM 1537 C CA . ASN A 1 190 ? 1.042 -2.738 9.267 1.00 95.81 190 ASN A CA 1
ATOM 1538 C C . ASN A 1 190 ? -0.024 -3.136 10.288 1.00 95.81 190 ASN A C 1
ATOM 1540 O O . ASN A 1 190 ? -0.843 -2.311 10.687 1.00 95.81 190 ASN A O 1
ATOM 1544 N N . TRP A 1 191 ? -0.005 -4.390 10.734 1.00 90.88 191 TRP A N 1
ATOM 1545 C CA . TRP A 1 191 ? -1.052 -4.914 11.612 1.00 90.88 191 TRP A CA 1
ATOM 1546 C C . TRP A 1 191 ? -0.935 -4.417 13.055 1.00 90.88 191 TRP A C 1
ATOM 1548 O O . TRP A 1 191 ? -1.931 -4.161 13.720 1.00 90.88 191 TRP A O 1
ATOM 1558 N N . LEU A 1 192 ? 0.294 -4.313 13.558 1.00 88.44 192 LEU A N 1
ATOM 1559 C CA . LEU A 1 192 ? 0.589 -3.878 14.921 1.00 88.44 192 LEU A CA 1
ATOM 1560 C C . LEU A 1 192 ? 1.815 -2.977 14.914 1.00 88.44 192 LEU A C 1
ATOM 1562 O O . LEU A 1 192 ? 2.623 -3.013 13.987 1.00 88.44 192 LEU A O 1
ATOM 1566 N N . VAL A 1 193 ? 2.003 -2.232 15.997 1.00 90.81 193 VAL A N 1
ATOM 1567 C CA . VAL A 1 193 ? 3.280 -1.593 16.316 1.00 90.81 193 VAL A CA 1
ATOM 1568 C C . VAL A 1 193 ? 4.067 -2.518 17.240 1.00 90.81 193 VAL A C 1
ATOM 1570 O O . VAL A 1 193 ? 3.533 -3.001 18.237 1.00 90.81 193 VAL A O 1
ATOM 1573 N N . ALA A 1 194 ? 5.337 -2.773 16.920 1.00 89.25 194 ALA A N 1
ATOM 1574 C CA . ALA A 1 194 ? 6.204 -3.566 17.783 1.00 89.25 194 ALA A CA 1
ATOM 1575 C C . ALA A 1 194 ? 6.420 -2.853 19.126 1.00 89.25 194 ALA A C 1
ATOM 1577 O O . ALA A 1 194 ? 6.551 -1.629 19.173 1.00 89.25 194 ALA A O 1
ATOM 1578 N N . VAL A 1 195 ? 6.516 -3.614 20.213 1.00 90.50 195 VAL A N 1
ATOM 1579 C CA . VAL A 1 195 ? 6.778 -3.087 21.558 1.00 90.50 195 VAL A CA 1
ATOM 1580 C C . VAL A 1 195 ? 8.132 -3.568 22.078 1.00 90.50 195 VAL A C 1
ATOM 1582 O O . VAL A 1 195 ? 8.631 -4.619 21.678 1.00 90.50 195 VAL A O 1
ATOM 1585 N N . ASP A 1 196 ? 8.780 -2.775 22.929 1.00 89.69 196 ASP A N 1
ATOM 1586 C CA . ASP A 1 196 ? 9.985 -3.204 23.642 1.00 89.69 196 ASP A CA 1
ATOM 1587 C C . ASP A 1 196 ? 9.666 -4.081 24.868 1.00 89.69 196 ASP A C 1
ATOM 1589 O O . ASP A 1 196 ? 8.508 -4.354 25.183 1.00 89.69 196 ASP A O 1
ATOM 1593 N N . SER A 1 197 ? 10.704 -4.519 25.588 1.00 89.62 197 SER A N 1
ATOM 1594 C CA . SER A 1 197 ? 10.565 -5.354 26.792 1.00 89.62 197 SER A CA 1
ATOM 1595 C C . SER A 1 197 ? 9.763 -4.698 27.923 1.00 89.62 197 SER A C 1
ATOM 1597 O O . SER A 1 197 ? 9.390 -5.377 28.873 1.00 89.62 197 SER A O 1
ATOM 1599 N N . LYS A 1 198 ? 9.534 -3.380 27.862 1.00 91.31 198 LYS A N 1
ATOM 1600 C CA . LYS A 1 198 ? 8.748 -2.605 28.830 1.00 91.31 198 LYS A CA 1
ATOM 1601 C C . LYS A 1 198 ? 7.344 -2.282 28.302 1.00 91.31 198 LYS A C 1
ATOM 1603 O O . LYS A 1 198 ? 6.623 -1.523 28.942 1.00 91.31 198 LYS A O 1
ATOM 1608 N N . GLY A 1 199 ? 6.965 -2.819 27.141 1.00 88.69 199 GLY A N 1
ATOM 1609 C CA . GLY A 1 199 ? 5.684 -2.548 26.490 1.00 88.69 199 GLY A CA 1
ATOM 1610 C C . GLY A 1 199 ? 5.620 -1.197 25.775 1.00 88.69 199 GLY A C 1
ATOM 1611 O O . GLY A 1 199 ? 4.541 -0.792 25.345 1.00 88.69 199 GLY A O 1
ATOM 1612 N N . LYS A 1 200 ? 6.740 -0.474 25.626 1.00 90.31 200 LYS A N 1
ATOM 1613 C CA . LYS A 1 200 ? 6.742 0.818 24.935 1.00 90.31 200 LYS A CA 1
ATOM 1614 C C . LYS A 1 200 ? 6.704 0.601 23.416 1.00 90.31 200 LYS A C 1
ATOM 1616 O O . LYS A 1 200 ? 7.521 -0.172 22.907 1.00 90.31 200 LYS A O 1
ATOM 1621 N N . PRO A 1 201 ? 5.832 1.307 22.673 1.00 92.31 201 PRO A N 1
ATOM 1622 C CA . PRO A 1 201 ? 5.817 1.255 21.214 1.00 92.31 201 PRO A CA 1
ATOM 1623 C C . PRO A 1 201 ? 7.170 1.658 20.614 1.00 92.31 201 PRO A C 1
ATOM 1625 O O . PRO A 1 201 ? 7.756 2.676 20.992 1.00 92.31 201 PRO A O 1
ATOM 1628 N N . ARG A 1 202 ? 7.658 0.867 19.655 1.00 93.94 202 ARG A N 1
ATOM 1629 C C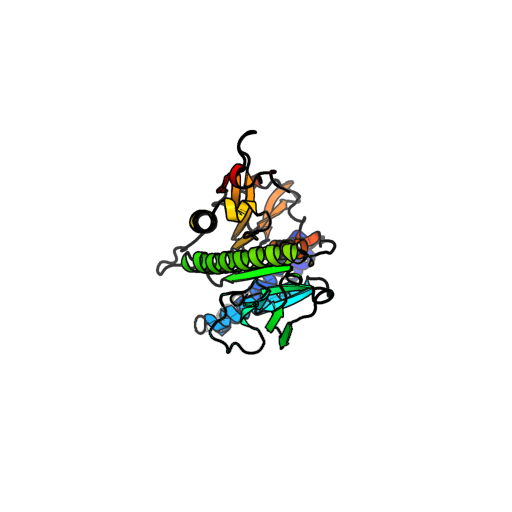A . ARG A 1 202 ? 8.894 1.116 18.893 1.00 93.94 202 ARG A CA 1
ATOM 1630 C C . ARG A 1 202 ? 8.674 1.982 17.654 1.00 93.94 202 ARG A C 1
ATOM 1632 O O . ARG A 1 202 ? 9.644 2.382 17.018 1.00 93.94 202 ARG A O 1
ATOM 1639 N N . SER A 1 203 ? 7.420 2.261 17.311 1.00 95.94 203 SER A N 1
ATOM 1640 C CA . SER A 1 203 ? 7.030 3.140 16.212 1.00 95.94 203 SER A CA 1
ATOM 1641 C C . SER A 1 203 ? 5.709 3.848 16.524 1.00 95.94 203 SER A C 1
ATOM 1643 O O . SER A 1 203 ? 5.123 3.646 17.585 1.00 95.94 203 SER A O 1
ATOM 1645 N N . ASN A 1 204 ? 5.278 4.721 15.620 1.00 96.56 204 ASN A N 1
ATOM 1646 C CA . ASN A 1 204 ? 3.974 5.381 15.587 1.00 96.56 204 ASN A CA 1
ATOM 1647 C C . ASN A 1 204 ? 3.794 6.056 14.214 1.00 96.56 204 ASN A C 1
ATOM 1649 O O . ASN A 1 204 ? 4.709 6.030 13.383 1.00 96.56 204 ASN A O 1
ATOM 1653 N N . GLY A 1 205 ? 2.642 6.691 13.982 1.00 97.38 205 GLY A N 1
ATOM 1654 C CA . GLY A 1 205 ? 2.360 7.375 12.717 1.00 97.38 205 GLY A CA 1
ATOM 1655 C C . GLY A 1 205 ? 3.381 8.467 12.371 1.00 97.38 205 GLY A C 1
ATOM 1656 O O . GLY A 1 205 ? 3.765 8.600 11.209 1.00 97.38 205 GLY A O 1
ATOM 1657 N N . ARG A 1 206 ? 3.895 9.191 13.376 1.00 97.94 206 ARG A N 1
ATOM 1658 C CA . ARG A 1 206 ? 4.892 10.258 13.193 1.00 97.94 206 ARG A CA 1
ATOM 1659 C C . ARG A 1 206 ? 6.245 9.701 12.761 1.00 97.94 206 ARG A C 1
ATOM 1661 O O . ARG A 1 206 ? 6.851 10.216 11.826 1.00 97.94 206 ARG A O 1
ATOM 1668 N N . LEU A 1 207 ? 6.735 8.664 13.443 1.00 97.75 207 LEU A N 1
ATOM 1669 C CA . LEU A 1 207 ? 8.012 8.029 13.124 1.00 97.75 207 LEU A CA 1
ATOM 1670 C C . LEU A 1 207 ? 7.954 7.366 11.749 1.00 97.75 207 LEU A C 1
ATOM 1672 O O . LEU A 1 207 ? 8.897 7.520 10.979 1.00 97.75 207 LEU A O 1
ATOM 1676 N N . LEU A 1 208 ? 6.848 6.682 11.438 1.00 98.38 208 LEU A N 1
ATOM 1677 C CA . LEU A 1 208 ? 6.592 6.090 10.127 1.00 98.38 208 LEU A CA 1
ATOM 1678 C C . LEU A 1 208 ? 6.685 7.146 9.018 1.00 98.38 208 LEU A C 1
ATOM 1680 O O . LEU A 1 208 ? 7.507 7.006 8.114 1.00 98.38 208 LEU A O 1
ATOM 1684 N N . ARG A 1 209 ? 5.914 8.235 9.132 1.00 98.19 209 ARG A N 1
ATOM 1685 C CA . ARG A 1 209 ? 5.913 9.359 8.181 1.00 98.19 209 ARG A CA 1
ATOM 1686 C C . ARG A 1 209 ? 7.299 9.970 7.999 1.00 98.19 209 ARG A C 1
ATOM 1688 O O . ARG A 1 209 ? 7.781 10.077 6.872 1.00 98.19 209 ARG A O 1
ATOM 1695 N N . LYS A 1 210 ? 7.970 10.299 9.104 1.00 98.19 210 LYS A N 1
ATOM 1696 C CA . LYS A 1 210 ? 9.315 10.879 9.076 1.00 98.19 210 LYS A CA 1
ATOM 1697 C C . LYS A 1 210 ? 10.319 9.953 8.389 1.00 98.19 210 LYS A C 1
ATOM 1699 O O . LYS A 1 210 ? 11.113 10.415 7.575 1.00 98.19 210 LYS A O 1
ATOM 1704 N N . LYS A 1 211 ? 10.279 8.652 8.691 1.00 98.12 211 LYS A N 1
ATOM 1705 C CA . LYS A 1 211 ? 11.200 7.664 8.114 1.00 98.12 211 LYS A CA 1
ATOM 1706 C C . LYS A 1 211 ? 10.967 7.439 6.628 1.00 98.12 211 LYS A C 1
ATOM 1708 O O . LYS A 1 211 ? 11.942 7.404 5.891 1.00 98.12 211 LYS A O 1
ATOM 1713 N N . ILE A 1 212 ? 9.713 7.367 6.182 1.00 98.25 212 ILE A N 1
ATOM 1714 C CA . ILE A 1 212 ? 9.385 7.315 4.749 1.00 98.25 212 ILE A CA 1
ATOM 1715 C C . ILE A 1 212 ? 10.015 8.515 4.027 1.00 98.25 212 ILE A C 1
ATOM 1717 O O . ILE A 1 212 ? 10.716 8.340 3.031 1.00 98.25 212 ILE A O 1
ATOM 1721 N N . ALA A 1 213 ? 9.832 9.726 4.563 1.00 96.88 213 ALA A N 1
ATOM 1722 C CA . ALA A 1 213 ? 10.386 10.932 3.958 1.00 96.88 213 ALA A CA 1
ATOM 1723 C C . ALA A 1 213 ? 11.923 10.976 3.974 1.00 96.88 213 ALA A C 1
ATOM 1725 O O . ALA A 1 213 ? 12.541 11.430 3.013 1.00 96.88 213 ALA A O 1
ATOM 1726 N N . GLU A 1 214 ? 12.553 10.507 5.054 1.00 96.88 214 GLU A N 1
ATOM 1727 C CA . GLU A 1 214 ? 14.011 10.382 5.155 1.00 96.88 214 GLU A CA 1
ATOM 1728 C C . GLU A 1 214 ? 14.580 9.382 4.145 1.00 96.88 214 GLU A C 1
ATOM 1730 O O . GLU A 1 214 ? 15.552 9.708 3.467 1.00 96.88 214 GLU A O 1
ATOM 1735 N N . GLU A 1 215 ? 13.984 8.193 4.020 1.00 97.12 215 GLU A N 1
ATOM 1736 C CA . GLU A 1 215 ? 14.452 7.173 3.077 1.00 97.12 215 GLU A CA 1
ATOM 1737 C C . GLU A 1 215 ? 14.315 7.659 1.634 1.00 97.12 215 GLU A C 1
ATOM 1739 O O . GLU A 1 215 ? 15.235 7.476 0.839 1.00 97.12 215 GLU A O 1
ATOM 1744 N N . TYR A 1 216 ? 13.231 8.359 1.298 1.00 95.62 216 TYR A N 1
ATOM 1745 C CA . TYR A 1 216 ? 13.097 8.952 -0.027 1.00 95.62 216 TYR A CA 1
ATOM 1746 C C . TYR A 1 216 ? 14.135 10.039 -0.305 1.00 95.62 216 TYR A C 1
ATOM 1748 O O . TYR A 1 216 ? 14.815 9.969 -1.326 1.00 95.62 216 TYR A O 1
ATOM 1756 N N . ARG A 1 217 ? 14.343 10.981 0.624 1.00 93.31 217 ARG A N 1
ATOM 1757 C CA . ARG A 1 217 ? 15.376 12.027 0.487 1.00 93.31 217 ARG A CA 1
ATOM 1758 C C . ARG A 1 217 ? 16.792 11.471 0.385 1.00 93.31 217 ARG A C 1
ATOM 1760 O O . ARG A 1 217 ? 17.639 12.058 -0.277 1.00 93.31 217 ARG A O 1
ATOM 1767 N N . LYS A 1 218 ? 17.066 10.373 1.089 1.00 94.88 218 LYS A N 1
ATOM 1768 C CA . LYS A 1 218 ? 18.387 9.746 1.126 1.00 94.88 218 LYS A CA 1
ATOM 1769 C C . LYS A 1 218 ? 18.685 8.956 -0.143 1.00 94.88 218 LYS A C 1
ATOM 1771 O O . LYS A 1 218 ? 19.833 8.930 -0.577 1.00 94.88 218 LYS A O 1
ATOM 1776 N N . ASN A 1 219 ? 17.684 8.264 -0.682 1.00 94.25 219 ASN A N 1
ATOM 1777 C CA . ASN A 1 219 ? 17.904 7.247 -1.704 1.00 94.25 219 ASN A CA 1
ATOM 1778 C C . ASN A 1 219 ? 17.448 7.663 -3.100 1.00 94.25 219 ASN A C 1
ATOM 1780 O O . ASN A 1 219 ? 17.799 6.947 -4.032 1.00 94.25 219 ASN A O 1
ATOM 1784 N N . ILE A 1 220 ? 16.684 8.748 -3.259 1.00 90.62 220 ILE A N 1
ATOM 1785 C CA . ILE A 1 220 ? 16.178 9.183 -4.564 1.00 90.62 220 ILE A CA 1
ATOM 1786 C C . ILE A 1 220 ? 16.609 10.616 -4.862 1.00 90.62 220 ILE A C 1
ATOM 1788 O O . ILE A 1 220 ? 16.376 11.535 -4.076 1.00 90.62 220 ILE A O 1
ATOM 1792 N N . SER A 1 221 ? 17.221 10.800 -6.028 1.00 86.94 221 SER A N 1
ATOM 1793 C CA . SER A 1 221 ? 17.577 12.116 -6.555 1.00 86.94 221 SER A CA 1
ATOM 1794 C C . SER A 1 221 ? 16.360 12.856 -7.138 1.00 86.94 221 SER A C 1
ATOM 1796 O O . SER A 1 221 ? 15.440 12.223 -7.660 1.00 86.94 221 SER A O 1
ATOM 1798 N N . PRO A 1 222 ? 16.354 14.204 -7.141 1.00 81.69 222 PRO A N 1
ATOM 1799 C CA . PRO A 1 222 ? 15.326 14.970 -7.846 1.00 81.69 222 PRO A CA 1
ATOM 1800 C C . PRO A 1 222 ? 15.187 14.585 -9.327 1.00 81.69 222 PRO A C 1
ATOM 1802 O O . PRO A 1 222 ? 14.084 14.570 -9.854 1.00 81.69 222 PRO A O 1
ATOM 1805 N N . GLU A 1 223 ? 16.284 14.222 -9.998 1.00 80.81 223 GLU A N 1
ATOM 1806 C CA . GLU A 1 223 ? 16.268 13.779 -11.399 1.00 80.81 223 GLU A CA 1
ATOM 1807 C C . GLU A 1 223 ? 15.502 12.460 -11.595 1.00 80.81 223 GLU A C 1
ATOM 1809 O O . GLU A 1 223 ? 14.652 12.374 -12.483 1.00 80.81 223 GLU A O 1
ATOM 1814 N N . GLU A 1 224 ? 15.720 11.463 -10.725 1.00 80.06 224 GLU A N 1
ATOM 1815 C CA . GLU A 1 224 ? 14.962 10.201 -10.749 1.00 80.06 224 GLU A CA 1
ATOM 1816 C C . GLU A 1 224 ? 13.448 10.449 -10.610 1.00 80.06 224 GLU A C 1
ATOM 1818 O O . GLU A 1 224 ? 12.649 9.767 -11.253 1.00 80.06 224 GLU A O 1
ATOM 1823 N N . ILE A 1 225 ? 13.038 11.447 -9.821 1.00 78.62 225 ILE A N 1
ATOM 1824 C CA . ILE A 1 225 ? 11.621 11.792 -9.596 1.00 78.62 225 ILE A CA 1
ATOM 1825 C C . ILE A 1 225 ? 11.026 12.605 -10.736 1.00 78.62 225 ILE A C 1
ATOM 1827 O O . ILE A 1 225 ? 9.880 12.355 -11.120 1.00 78.62 225 ILE A O 1
ATOM 1831 N N . ARG A 1 226 ? 11.800 13.524 -11.326 1.00 73.50 226 ARG A N 1
ATOM 1832 C CA . ARG A 1 226 ? 11.381 14.310 -12.498 1.00 73.50 226 ARG A CA 1
ATOM 1833 C C . ARG A 1 226 ? 11.011 13.448 -13.700 1.00 73.50 226 ARG A C 1
ATOM 1835 O O . ARG A 1 226 ? 10.262 13.915 -14.551 1.00 73.50 226 ARG A O 1
ATOM 1842 N N . SER A 1 227 ? 11.437 12.182 -13.740 1.00 66.81 227 SER A N 1
ATOM 1843 C CA . SER A 1 227 ? 10.971 11.202 -14.733 1.00 66.81 227 SER A CA 1
ATOM 1844 C C . SER A 1 227 ? 9.443 10.965 -14.726 1.00 66.81 227 SER A C 1
ATOM 1846 O O . SER A 1 227 ? 8.936 10.225 -15.568 1.00 66.81 227 SER A O 1
ATOM 1848 N N . ALA A 1 228 ? 8.694 11.591 -13.802 1.00 56.72 228 ALA A N 1
ATOM 1849 C CA . ALA A 1 228 ? 7.228 11.660 -13.705 1.00 56.72 228 ALA A CA 1
ATOM 1850 C C . ALA A 1 228 ? 6.505 10.303 -13.602 1.00 56.72 228 ALA A C 1
ATOM 1852 O O . ALA A 1 228 ? 5.276 10.246 -13.555 1.00 56.72 228 ALA A O 1
ATOM 1853 N N . ARG A 1 229 ? 7.252 9.197 -13.539 1.00 76.31 229 ARG A N 1
ATOM 1854 C CA . ARG A 1 229 ? 6.729 7.824 -13.506 1.00 76.31 229 ARG A CA 1
ATOM 1855 C C . ARG A 1 229 ? 7.399 6.937 -12.472 1.00 76.31 229 ARG A C 1
ATOM 1857 O O . ARG A 1 229 ? 7.209 5.726 -12.496 1.00 76.31 229 ARG A O 1
ATOM 1864 N N . TYR A 1 230 ? 8.138 7.531 -11.542 1.00 89.12 230 TYR A N 1
ATOM 1865 C CA . TYR A 1 230 ? 8.668 6.819 -10.389 1.00 89.12 230 TYR A CA 1
ATOM 1866 C C . TYR A 1 230 ? 7.518 6.456 -9.429 1.00 89.12 230 TYR A C 1
ATOM 1868 O O . TYR A 1 230 ? 6.908 7.372 -8.863 1.00 89.12 230 TYR A O 1
ATOM 1876 N N . PRO A 1 231 ? 7.175 5.166 -9.231 1.00 92.56 231 PRO A N 1
ATOM 1877 C CA . PRO A 1 231 ? 6.122 4.793 -8.298 1.00 92.56 231 PRO A CA 1
ATOM 1878 C C . PRO A 1 231 ? 6.577 5.040 -6.858 1.00 92.56 231 PRO A C 1
ATOM 1880 O O . PRO A 1 231 ? 7.527 4.436 -6.365 1.00 92.56 231 PRO A O 1
ATOM 1883 N N . LEU A 1 232 ? 5.903 5.970 -6.188 1.00 94.31 232 LEU A N 1
ATOM 1884 C CA . LEU A 1 232 ? 6.097 6.282 -4.780 1.00 94.31 232 LEU A CA 1
ATOM 1885 C C . LEU A 1 232 ? 5.087 5.499 -3.940 1.00 94.31 232 LEU A C 1
ATOM 1887 O O . LEU A 1 232 ? 4.010 5.124 -4.408 1.00 94.31 232 LEU A O 1
ATOM 1891 N N . LEU A 1 233 ? 5.431 5.286 -2.673 1.00 97.56 233 LEU A N 1
ATOM 1892 C CA . LEU A 1 233 ? 4.518 4.773 -1.666 1.00 97.56 233 LEU A CA 1
ATOM 1893 C C . LEU A 1 233 ? 3.265 5.648 -1.657 1.00 97.56 233 LEU A C 1
ATOM 1895 O O . LEU A 1 233 ? 3.314 6.850 -1.415 1.00 97.56 233 LEU A O 1
ATOM 1899 N N . ARG A 1 234 ? 2.114 5.046 -1.934 1.00 97.44 234 ARG A N 1
ATOM 1900 C CA . ARG A 1 234 ? 0.844 5.758 -1.909 1.00 97.44 234 ARG A CA 1
ATOM 1901 C C . ARG A 1 234 ? 0.371 5.924 -0.476 1.00 97.44 234 ARG A C 1
ATOM 1903 O O . ARG A 1 234 ? 0.044 7.034 -0.059 1.00 97.44 234 ARG A O 1
ATOM 1910 N N . THR A 1 235 ? 0.298 4.832 0.281 1.00 98.25 235 THR A N 1
ATOM 1911 C CA . THR A 1 235 ? -0.177 4.857 1.670 1.00 98.25 235 THR A CA 1
ATOM 1912 C C . THR A 1 235 ? 0.389 3.697 2.481 1.00 98.25 235 THR A C 1
ATOM 1914 O O . THR A 1 235 ? 0.432 2.563 2.012 1.00 98.25 235 THR A O 1
ATOM 1917 N N . ALA A 1 236 ? 0.798 3.980 3.716 1.00 98.50 236 ALA A N 1
ATOM 1918 C CA . ALA A 1 236 ? 1.132 2.986 4.724 1.00 98.50 236 ALA A CA 1
ATOM 1919 C C . ALA A 1 236 ? 0.146 3.070 5.895 1.00 98.50 236 ALA A C 1
ATOM 1921 O O . ALA A 1 236 ? 0.071 4.086 6.582 1.00 98.50 236 ALA A O 1
ATOM 1922 N N . TYR A 1 237 ? -0.594 1.996 6.138 1.00 98.06 237 TYR A N 1
ATOM 1923 C CA . TYR A 1 237 ? -1.586 1.887 7.204 1.00 98.06 237 TYR A CA 1
ATOM 1924 C C . TYR A 1 237 ? -0.965 1.304 8.472 1.00 98.06 237 TYR A C 1
ATOM 1926 O O . TYR A 1 237 ? -0.145 0.390 8.391 1.00 98.06 237 TYR A O 1
ATOM 1934 N N . ILE A 1 238 ? -1.379 1.796 9.637 1.00 97.00 238 ILE A N 1
ATOM 1935 C CA . ILE A 1 238 ? -1.249 1.119 10.930 1.00 97.00 238 ILE A CA 1
ATOM 1936 C C . ILE A 1 238 ? -2.669 0.766 11.365 1.00 97.00 238 ILE A C 1
ATOM 1938 O O . ILE A 1 238 ? -3.452 1.662 11.689 1.00 97.00 238 ILE A O 1
ATOM 1942 N N . TYR A 1 239 ? -2.994 -0.526 11.332 1.00 94.94 239 TYR A N 1
ATOM 1943 C CA . TYR A 1 239 ? -4.345 -1.027 11.571 1.00 94.94 239 TYR A CA 1
ATOM 1944 C C . TYR A 1 239 ? -4.950 -0.459 12.864 1.00 94.94 239 TYR A C 1
ATOM 1946 O O . TYR A 1 239 ? -4.311 -0.493 13.918 1.00 94.94 239 TYR A O 1
ATOM 1954 N N . ASN A 1 240 ? -6.183 0.053 12.776 1.00 93.12 240 ASN A N 1
ATOM 1955 C CA . ASN A 1 240 ? -6.944 0.632 13.889 1.00 93.12 240 ASN A CA 1
ATOM 1956 C C . ASN A 1 240 ? -6.259 1.811 14.618 1.00 93.12 240 ASN A C 1
ATOM 1958 O O . ASN A 1 240 ? -6.595 2.112 15.765 1.00 93.12 240 ASN A O 1
ATOM 1962 N N . ASP A 1 241 ? -5.312 2.496 13.968 1.00 95.25 241 ASP A N 1
ATOM 1963 C CA . ASP A 1 241 ? -4.625 3.670 14.527 1.00 95.25 241 ASP A CA 1
ATOM 1964 C C . ASP A 1 241 ? -4.616 4.840 13.534 1.00 95.25 241 ASP A C 1
ATOM 1966 O O . ASP A 1 241 ? -5.333 5.831 13.709 1.00 95.25 241 ASP A O 1
ATOM 1970 N N . CYS A 1 242 ? -3.834 4.725 12.460 1.00 96.06 242 CYS A N 1
ATOM 1971 C CA . CYS A 1 242 ? -3.604 5.807 11.507 1.00 96.06 242 CYS A CA 1
ATOM 1972 C C . CYS A 1 242 ? -3.216 5.293 10.118 1.00 96.06 242 CYS A C 1
ATOM 1974 O O . CYS A 1 242 ? -2.929 4.114 9.920 1.00 96.06 242 CYS A O 1
ATOM 1976 N N . TYR A 1 243 ? -3.174 6.198 9.147 1.00 96.75 243 TYR A N 1
ATOM 1977 C CA . TYR A 1 243 ? -2.535 5.954 7.862 1.00 96.75 243 TYR A CA 1
ATOM 1978 C C . TYR A 1 243 ? -1.611 7.110 7.501 1.00 96.75 243 TYR A C 1
ATOM 1980 O O . TYR A 1 243 ? -1.830 8.257 7.888 1.00 96.75 243 TYR A O 1
ATOM 1988 N N . VAL A 1 244 ? -0.542 6.784 6.785 1.00 98.06 244 VAL A N 1
ATOM 1989 C CA . VAL A 1 244 ? 0.455 7.723 6.294 1.00 98.06 244 VAL A CA 1
ATOM 1990 C C . VAL A 1 244 ? 0.382 7.737 4.776 1.00 98.06 244 VAL A C 1
ATOM 1992 O O . VAL A 1 244 ? 0.811 6.775 4.144 1.00 98.06 244 VAL A O 1
ATOM 1995 N N . CYS A 1 245 ? -0.178 8.788 4.183 1.00 96.69 245 CYS A N 1
ATOM 1996 C CA . CYS A 1 245 ? -0.425 8.859 2.741 1.00 96.69 245 CYS A CA 1
ATOM 1997 C C . CYS A 1 245 ? 0.388 9.956 2.063 1.00 96.69 245 CYS A C 1
ATOM 1999 O O . CYS A 1 245 ? 0.615 11.021 2.641 1.00 96.69 245 CYS A O 1
ATOM 2001 N N . SER A 1 246 ? 0.777 9.709 0.814 1.00 94.50 246 SER A N 1
ATOM 2002 C CA . SER A 1 246 ? 1.404 10.724 -0.023 1.00 94.50 246 SER A CA 1
ATOM 2003 C C . SER A 1 246 ? 0.436 11.873 -0.306 1.00 94.50 246 SER A C 1
ATOM 2005 O O . SER A 1 246 ? -0.769 11.665 -0.485 1.00 94.50 246 SER A O 1
ATOM 2007 N N . SER A 1 247 ? 0.956 13.096 -0.336 1.00 92.00 247 SER A N 1
ATOM 2008 C CA . SER A 1 247 ? 0.192 14.284 -0.709 1.00 92.00 247 SER A CA 1
ATOM 2009 C C . SER A 1 247 ? 1.102 15.411 -1.182 1.00 92.00 247 SER A C 1
ATOM 2011 O O . SER A 1 247 ? 2.312 15.410 -0.930 1.00 92.00 247 SER A O 1
ATOM 2013 N N . LEU A 1 248 ? 0.479 16.401 -1.815 1.00 89.00 248 LEU A N 1
ATOM 2014 C CA . LEU A 1 248 ? 1.063 17.713 -2.036 1.00 89.00 248 LEU A CA 1
ATOM 2015 C C . LEU A 1 248 ? 0.620 18.661 -0.918 1.00 89.00 248 LEU A C 1
ATOM 2017 O O . LEU A 1 248 ? -0.506 18.580 -0.425 1.00 89.00 248 LEU A O 1
ATOM 2021 N N . TYR A 1 249 ? 1.515 19.550 -0.507 1.00 88.44 249 TYR A N 1
ATOM 2022 C CA . TYR A 1 249 ? 1.239 20.578 0.486 1.00 88.44 249 TYR A CA 1
ATOM 2023 C C . TYR A 1 249 ? 1.793 21.919 0.021 1.00 88.44 249 TYR A C 1
ATOM 2025 O O . TYR A 1 249 ? 2.987 22.023 -0.263 1.00 88.44 249 TYR A O 1
ATOM 2033 N N . SER A 1 250 ? 0.931 22.932 -0.016 1.00 89.44 250 SER A N 1
ATOM 2034 C CA . SER A 1 250 ? 1.292 24.290 -0.416 1.00 89.44 250 SER A CA 1
ATOM 2035 C C . SER A 1 250 ? 0.942 25.257 0.718 1.00 89.44 250 SER A C 1
ATOM 2037 O O . SER A 1 250 ? -0.220 25.644 0.838 1.00 89.44 250 SER A O 1
ATOM 2039 N N . PRO A 1 251 ? 1.894 25.581 1.619 1.00 85.69 251 PRO A N 1
ATOM 2040 C CA . PRO A 1 251 ? 1.641 26.499 2.733 1.00 85.69 251 PRO A CA 1
ATOM 2041 C C . PRO A 1 251 ? 1.413 27.949 2.279 1.00 85.69 251 PRO A C 1
ATOM 2043 O O . PRO A 1 251 ? 0.833 28.733 3.026 1.00 85.69 251 PRO A O 1
ATOM 2046 N N . ASP A 1 252 ? 1.884 28.300 1.083 1.00 85.94 252 ASP A N 1
ATOM 2047 C CA . ASP A 1 252 ? 1.702 29.587 0.419 1.00 85.94 252 ASP A CA 1
ATOM 2048 C C . ASP A 1 252 ? 1.608 29.373 -1.109 1.00 85.94 252 ASP A C 1
ATOM 2050 O O . ASP A 1 252 ? 1.776 28.251 -1.593 1.00 85.94 252 ASP A O 1
ATOM 2054 N N . GLU A 1 253 ? 1.298 30.428 -1.871 1.00 78.00 253 GLU A N 1
ATOM 2055 C CA . GLU A 1 253 ? 1.123 30.349 -3.334 1.00 78.00 253 GLU A CA 1
ATOM 2056 C C . GLU A 1 253 ? 2.423 30.017 -4.095 1.00 78.00 253 GLU A C 1
ATOM 2058 O O . GLU A 1 253 ? 2.367 29.568 -5.239 1.00 78.00 253 GLU A O 1
ATOM 2063 N N . GLU A 1 254 ? 3.594 30.204 -3.477 1.00 78.88 254 GLU A N 1
ATOM 2064 C CA . GLU A 1 254 ? 4.898 30.085 -4.143 1.00 78.88 254 GLU A CA 1
ATOM 2065 C C . GLU A 1 254 ? 5.592 28.744 -3.876 1.00 78.88 254 GLU A C 1
ATOM 2067 O O . GLU A 1 254 ? 6.476 28.328 -4.632 1.00 78.88 254 GLU A O 1
ATOM 2072 N N . LYS A 1 255 ? 5.217 28.045 -2.802 1.00 84.75 255 LYS A N 1
ATOM 2073 C CA . LYS A 1 255 ? 5.870 26.808 -2.372 1.00 84.75 255 LYS A CA 1
ATOM 2074 C C . LYS A 1 255 ? 4.891 25.659 -2.382 1.00 84.75 255 LYS A C 1
ATOM 2076 O O . LYS A 1 255 ? 3.896 25.653 -1.674 1.00 84.75 255 LYS A O 1
ATOM 2081 N N . THR A 1 256 ? 5.246 24.622 -3.126 1.00 88.88 256 THR A N 1
ATOM 2082 C CA . THR A 1 256 ? 4.603 23.309 -3.049 1.00 88.88 256 THR A CA 1
ATOM 2083 C C . THR A 1 256 ? 5.627 22.303 -2.544 1.00 88.88 256 THR A C 1
ATOM 2085 O O . THR A 1 256 ? 6.817 22.442 -2.814 1.00 88.88 256 THR A O 1
ATOM 2088 N N . TYR A 1 257 ? 5.189 21.292 -1.809 1.00 90.56 257 TYR A N 1
ATOM 2089 C CA . TYR A 1 257 ? 6.017 20.192 -1.330 1.00 90.56 257 TYR A CA 1
ATOM 2090 C C . TYR A 1 257 ? 5.309 18.869 -1.605 1.00 90.56 257 TYR A C 1
ATOM 2092 O O . TYR A 1 257 ? 4.115 18.755 -1.340 1.00 90.56 257 TYR A O 1
ATOM 2100 N N . ALA A 1 258 ? 6.037 17.858 -2.078 1.00 91.44 258 ALA A N 1
ATOM 2101 C CA . ALA A 1 258 ? 5.574 16.472 -2.032 1.00 91.44 258 ALA A CA 1
ATOM 2102 C C . ALA A 1 258 ? 6.084 15.815 -0.758 1.00 91.44 258 ALA A C 1
ATOM 2104 O O . ALA A 1 258 ? 7.265 15.905 -0.416 1.00 91.44 258 ALA A O 1
ATOM 2105 N N . GLY A 1 259 ? 5.198 15.116 -0.067 1.00 94.81 259 GLY A N 1
ATOM 2106 C CA . GLY A 1 259 ? 5.534 14.441 1.171 1.00 94.81 259 GLY A CA 1
ATOM 2107 C C . GLY A 1 259 ? 4.419 13.528 1.626 1.00 94.81 259 GLY A C 1
ATOM 2108 O O . GLY A 1 259 ? 3.612 13.066 0.819 1.00 94.81 259 GLY A O 1
ATOM 2109 N N . TYR A 1 260 ? 4.384 13.277 2.928 1.00 97.25 260 TYR A N 1
ATOM 2110 C CA . TYR A 1 260 ? 3.423 12.365 3.530 1.00 97.25 260 TYR A CA 1
ATOM 2111 C C . TYR A 1 260 ? 2.702 13.037 4.686 1.00 97.25 260 TYR A C 1
ATOM 2113 O O . TYR A 1 260 ? 3.343 13.724 5.476 1.00 97.25 260 TYR A O 1
ATOM 2121 N N . TRP A 1 261 ? 1.395 12.802 4.799 1.00 96.75 261 TRP A N 1
ATOM 2122 C CA . TRP A 1 261 ? 0.576 13.174 5.955 1.00 96.75 261 TRP A CA 1
ATOM 2123 C C . TRP A 1 261 ? 0.290 11.958 6.817 1.00 96.75 261 TRP A C 1
ATOM 2125 O O . TRP A 1 261 ? 0.070 10.879 6.279 1.00 96.75 261 TRP A O 1
ATOM 2135 N N . THR A 1 262 ? 0.236 12.137 8.135 1.00 97.25 262 THR A N 1
ATOM 2136 C CA . THR A 1 262 ? -0.362 11.146 9.041 1.00 97.25 262 THR A CA 1
ATOM 2137 C C . THR A 1 262 ? -1.794 11.558 9.335 1.00 97.25 262 THR A C 1
ATOM 2139 O O . THR A 1 262 ? -2.004 12.648 9.847 1.00 97.25 262 THR A O 1
ATOM 2142 N N . LEU A 1 263 ? -2.757 10.681 9.070 1.00 93.81 263 LEU A N 1
ATOM 2143 C CA . LEU A 1 263 ? -4.185 10.924 9.275 1.00 93.81 263 LEU A CA 1
ATOM 2144 C C . LEU A 1 263 ? -4.805 9.792 10.103 1.00 93.81 263 LEU A C 1
ATOM 2146 O O . LEU A 1 263 ? -4.236 8.705 10.232 1.00 93.81 263 LEU A O 1
ATOM 2150 N N . ARG A 1 264 ? -5.972 10.043 10.703 1.00 93.25 264 ARG A N 1
ATOM 2151 C CA . ARG A 1 264 ? -6.652 9.075 11.584 1.00 93.25 264 ARG A CA 1
ATOM 2152 C C . ARG A 1 264 ? -7.067 7.801 10.839 1.00 93.25 264 ARG A C 1
ATOM 2154 O O . ARG A 1 264 ? -7.570 7.860 9.726 1.00 93.25 264 ARG A O 1
ATOM 2161 N N . GLY A 1 265 ? -6.960 6.651 11.494 1.00 92.81 265 GLY A N 1
ATOM 2162 C CA . GLY A 1 265 ? -7.398 5.356 10.965 1.00 92.81 265 GLY A CA 1
ATOM 2163 C C . GLY A 1 265 ? -8.856 5.025 11.275 1.00 92.81 265 GLY A C 1
ATOM 2164 O O . GLY A 1 265 ? -9.227 3.862 11.211 1.00 92.81 265 GLY A O 1
ATOM 2165 N N . LYS A 1 266 ? -9.681 6.013 11.643 1.00 91.31 266 LYS A N 1
ATOM 2166 C CA . LYS A 1 266 ? -11.083 5.815 12.040 1.00 91.31 266 LYS A CA 1
ATOM 2167 C C . LYS A 1 266 ? -12.029 6.693 11.240 1.00 91.31 266 LYS A C 1
ATOM 2169 O O . LYS A 1 266 ? -11.674 7.823 10.893 1.00 91.31 266 LYS A O 1
ATOM 2174 N N . PHE A 1 267 ? -13.224 6.176 10.980 1.00 89.19 267 PHE A N 1
ATOM 2175 C CA . PHE A 1 267 ? -14.310 6.949 10.384 1.00 89.19 267 PHE A CA 1
ATOM 2176 C C . PHE A 1 267 ? -14.792 8.062 11.324 1.00 89.19 267 PHE A C 1
ATOM 2178 O O . PHE A 1 267 ? -14.634 7.963 12.543 1.00 89.19 267 PHE A O 1
ATOM 2185 N N . ILE A 1 268 ? -15.413 9.100 10.767 1.00 86.00 268 ILE A N 1
ATOM 2186 C CA . ILE A 1 268 ? -16.280 10.025 11.505 1.00 86.00 268 ILE A CA 1
ATOM 2187 C C . ILE A 1 268 ? -17.735 9.605 11.293 1.00 86.00 268 ILE A C 1
ATOM 2189 O O . ILE A 1 268 ? -18.178 9.368 10.171 1.00 86.00 268 ILE A O 1
ATOM 2193 N N . GLN A 1 269 ? -18.486 9.538 12.386 1.00 82.00 269 GLN A N 1
ATOM 2194 C CA . GLN A 1 269 ? -19.941 9.410 12.376 1.00 82.00 269 GLN A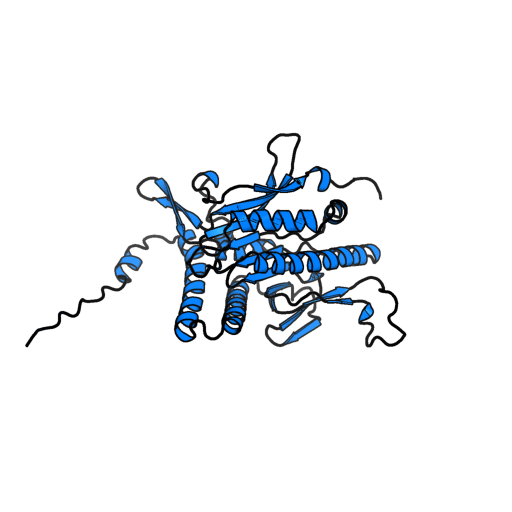 CA 1
ATOM 2195 C C . GLN A 1 269 ? -20.559 10.639 13.033 1.00 82.00 269 GLN A C 1
ATOM 2197 O O . GLN A 1 269 ? -19.880 11.370 13.745 1.00 82.00 269 GLN A O 1
ATOM 2202 N N . TYR A 1 270 ? -21.849 10.863 12.816 1.00 80.19 270 TYR A N 1
ATOM 2203 C CA . TYR A 1 270 ? -22.596 11.912 13.500 1.00 80.19 270 TYR A CA 1
ATOM 2204 C C . TYR A 1 270 ? -23.572 11.265 14.469 1.00 80.19 270 TYR A C 1
ATOM 2206 O O . TYR A 1 270 ? -24.265 10.311 14.125 1.00 80.19 270 TYR A O 1
ATOM 2214 N N . ASN A 1 271 ? -23.611 11.765 15.698 1.00 82.31 271 ASN A N 1
ATOM 2215 C CA . ASN A 1 271 ? -24.554 11.285 16.692 1.00 82.31 271 ASN A CA 1
ATOM 2216 C C . ASN A 1 271 ? -25.982 11.672 16.274 1.00 82.31 271 ASN A C 1
ATOM 2218 O O . ASN A 1 271 ? -26.300 12.854 16.202 1.00 82.31 271 ASN A O 1
ATOM 2222 N N . ASP A 1 272 ? -26.863 10.691 16.067 1.00 77.50 272 ASP A N 1
ATOM 2223 C CA . ASP A 1 272 ? -28.246 10.921 15.613 1.00 77.50 272 ASP A CA 1
ATOM 2224 C C . ASP A 1 272 ? -29.071 11.847 16.524 1.00 77.50 272 ASP A C 1
ATOM 2226 O O . ASP A 1 272 ? -30.055 12.442 16.084 1.00 77.50 272 ASP A O 1
ATOM 2230 N N . LYS A 1 273 ? -28.714 11.944 17.811 1.00 82.62 273 LYS A N 1
ATOM 2231 C CA . LYS A 1 273 ? -29.434 12.762 18.796 1.00 82.62 273 LYS A CA 1
ATOM 2232 C C . LYS A 1 273 ? -28.863 14.168 18.918 1.00 82.62 273 LYS A C 1
ATOM 2234 O O . LYS A 1 273 ? -29.637 15.104 19.084 1.00 82.62 273 LYS A O 1
ATOM 2239 N N . THR A 1 274 ? -27.537 14.308 18.908 1.00 86.00 274 THR A N 1
ATOM 2240 C CA . THR A 1 274 ? -26.871 15.601 19.148 1.00 86.00 274 THR A CA 1
ATOM 2241 C C . THR A 1 274 ? -26.431 16.295 17.862 1.00 86.00 274 THR A C 1
ATOM 2243 O O . THR A 1 274 ? -26.228 17.503 17.871 1.00 86.00 274 THR A O 1
ATOM 2246 N N . GLY A 1 275 ? -26.295 15.558 16.757 1.00 82.75 275 GLY A N 1
ATOM 2247 C CA . GLY A 1 275 ? -25.721 16.051 15.506 1.00 82.75 275 GLY A CA 1
ATOM 2248 C C . GLY A 1 275 ? -24.221 16.343 15.593 1.00 82.75 275 GLY A C 1
ATOM 2249 O O . GLY A 1 275 ? -23.663 16.904 14.657 1.00 82.75 275 GLY A O 1
ATOM 2250 N N . GLU A 1 276 ? -23.561 15.991 16.698 1.00 84.31 276 GLU A N 1
ATOM 2251 C CA . GLU A 1 276 ? -22.124 16.201 16.875 1.00 84.31 276 GLU A CA 1
ATOM 2252 C C . GLU A 1 276 ? -21.327 15.067 16.221 1.00 84.31 276 GLU A C 1
ATOM 2254 O O . GLU A 1 276 ? -21.759 13.906 16.273 1.00 84.31 276 GLU A O 1
ATOM 2259 N N . PRO A 1 277 ? -20.164 15.370 15.621 1.00 85.19 277 PRO A N 1
ATOM 2260 C CA . PRO A 1 277 ? -19.318 14.343 15.049 1.00 85.19 277 PRO A CA 1
ATOM 2261 C C . PRO A 1 277 ? -18.648 13.535 16.174 1.00 85.19 277 PRO A C 1
ATOM 2263 O O . PRO A 1 277 ? -18.264 14.066 17.215 1.00 85.19 277 PRO A O 1
ATOM 2266 N N . ILE A 1 278 ? -18.515 12.230 15.965 1.00 85.88 278 ILE A N 1
ATOM 2267 C CA . ILE A 1 278 ? -17.915 11.259 16.880 1.00 85.88 278 ILE A CA 1
ATOM 2268 C C . ILE A 1 278 ? -16.978 10.330 16.103 1.00 85.88 278 ILE A C 1
ATOM 2270 O O . ILE A 1 278 ? -17.138 10.120 14.899 1.00 85.88 278 ILE A O 1
ATOM 2274 N N . LEU A 1 279 ? -16.004 9.737 16.797 1.00 87.56 279 LEU A N 1
ATOM 2275 C CA . LEU A 1 279 ? -15.148 8.708 16.206 1.00 87.56 279 LEU A CA 1
ATOM 2276 C C . LEU A 1 279 ? -15.932 7.406 16.014 1.00 87.56 279 LEU A C 1
ATOM 2278 O O . LEU A 1 279 ? -16.457 6.846 16.975 1.00 87.56 279 LEU A O 1
ATOM 2282 N N . GLY A 1 280 ? -15.952 6.926 14.776 1.00 88.00 280 GLY A N 1
ATOM 2283 C CA . GLY A 1 280 ? -16.522 5.647 14.378 1.00 88.00 280 GLY A CA 1
ATOM 2284 C C . GLY A 1 280 ? -15.514 4.487 14.436 1.00 88.00 280 GLY A C 1
ATOM 2285 O O . GLY A 1 280 ? -14.465 4.587 15.091 1.00 88.00 280 GLY A O 1
ATOM 2286 N N . PRO A 1 281 ? -15.825 3.369 13.755 1.00 89.94 281 PRO A N 1
ATOM 2287 C CA . PRO A 1 281 ? -14.965 2.189 13.716 1.00 89.94 281 PRO A CA 1
ATOM 2288 C C . PRO A 1 281 ? -13.677 2.418 12.904 1.00 89.94 281 PRO A C 1
ATOM 2290 O O . PRO A 1 281 ? -13.480 3.468 12.282 1.00 89.94 281 PRO A O 1
ATOM 2293 N N . ASP A 1 282 ? -12.785 1.420 12.931 1.00 91.75 282 ASP A N 1
ATOM 2294 C CA . ASP A 1 282 ? -11.593 1.380 12.074 1.00 91.75 282 ASP A CA 1
ATOM 2295 C C . ASP A 1 282 ? -11.975 1.529 10.596 1.00 91.75 282 ASP A C 1
ATOM 2297 O O . ASP A 1 282 ? -12.960 0.953 10.133 1.00 91.75 282 ASP A O 1
ATOM 2301 N N . LYS A 1 283 ? -11.161 2.282 9.854 1.00 92.25 283 LYS A N 1
ATOM 2302 C CA . LYS A 1 283 ? -11.281 2.427 8.400 1.00 92.25 283 LYS A CA 1
ATOM 2303 C C . LYS A 1 283 ? -10.042 1.989 7.633 1.00 92.25 283 LYS A C 1
ATOM 2305 O O . LYS A 1 283 ? -10.005 2.100 6.416 1.00 92.25 283 LYS A O 1
ATOM 2310 N N . THR A 1 284 ? -9.000 1.507 8.304 1.00 94.25 284 THR A N 1
ATOM 2311 C CA . THR A 1 284 ? -7.722 1.226 7.634 1.00 94.25 284 THR A CA 1
ATOM 2312 C C . THR A 1 284 ? -7.827 0.108 6.594 1.00 94.25 284 THR A C 1
ATOM 2314 O O . THR A 1 284 ? -7.228 0.207 5.525 1.00 94.25 284 THR A O 1
ATOM 2317 N N . VAL A 1 285 ? -8.618 -0.936 6.861 1.00 94.19 285 VAL A N 1
ATOM 2318 C CA . VAL A 1 285 ? -8.833 -2.039 5.906 1.00 94.19 285 VAL A CA 1
ATOM 2319 C C . VAL A 1 285 ? -9.732 -1.617 4.741 1.00 94.19 285 VAL A C 1
ATOM 2321 O O . VAL A 1 285 ? -9.435 -1.940 3.593 1.00 94.19 285 VAL A O 1
ATOM 2324 N N . SER A 1 286 ? -10.811 -0.881 5.007 1.00 92.75 286 SER A N 1
ATOM 2325 C CA . SER A 1 286 ? -11.710 -0.381 3.959 1.00 92.75 286 SER A CA 1
ATOM 2326 C C . SER A 1 286 ? -11.025 0.659 3.070 1.00 92.75 286 SER A C 1
ATOM 2328 O O . SER A 1 286 ? -11.149 0.583 1.849 1.00 92.75 286 SER A O 1
ATOM 2330 N N . ASP A 1 287 ? -10.231 1.562 3.649 1.00 93.06 287 ASP A N 1
ATOM 2331 C CA . ASP A 1 287 ? -9.401 2.508 2.903 1.00 93.06 287 ASP A CA 1
ATOM 2332 C C . ASP A 1 287 ? -8.385 1.779 2.017 1.00 93.06 287 ASP A C 1
ATOM 2334 O O . ASP A 1 287 ? -8.214 2.162 0.862 1.00 93.06 287 ASP A O 1
ATOM 2338 N N . LEU A 1 288 ? -7.739 0.712 2.514 1.00 95.44 288 LEU A N 1
ATOM 2339 C CA . LEU A 1 288 ? -6.829 -0.104 1.702 1.00 95.44 288 LEU A CA 1
ATOM 2340 C C . LEU A 1 288 ? -7.558 -0.691 0.484 1.00 95.44 288 LEU A C 1
ATOM 2342 O O . LEU A 1 288 ? -7.055 -0.600 -0.636 1.00 95.44 288 LEU A O 1
ATOM 2346 N N . LEU A 1 289 ? -8.746 -1.272 0.686 1.00 94.81 289 LEU A N 1
ATOM 2347 C CA . LEU A 1 289 ? -9.567 -1.801 -0.408 1.00 94.81 289 LEU A CA 1
ATOM 2348 C C . LEU A 1 289 ? -9.959 -0.698 -1.397 1.00 94.81 289 LEU A C 1
ATOM 2350 O O . LEU A 1 289 ? -9.904 -0.919 -2.607 1.00 94.81 289 LEU A O 1
ATOM 2354 N N . SER A 1 290 ? -10.306 0.493 -0.902 1.00 92.69 290 SER A N 1
ATOM 2355 C CA . SER A 1 290 ? -10.608 1.639 -1.758 1.00 92.69 290 SER A CA 1
ATOM 2356 C C . SER A 1 290 ? -9.386 2.089 -2.554 1.00 92.69 290 SER A C 1
ATOM 2358 O O . SER A 1 290 ? -9.504 2.325 -3.751 1.00 92.69 290 SER A O 1
ATOM 2360 N N . GLU A 1 291 ? -8.206 2.189 -1.940 1.00 93.62 291 GLU A N 1
ATOM 2361 C CA . GLU A 1 291 ? -6.976 2.557 -2.646 1.00 93.62 291 GLU A CA 1
ATOM 2362 C C . GLU A 1 291 ? -6.641 1.532 -3.733 1.00 93.62 291 GLU A C 1
ATOM 2364 O O . GLU A 1 291 ? -6.297 1.933 -4.847 1.00 93.62 291 GLU A O 1
ATOM 2369 N N . ILE A 1 292 ? -6.810 0.234 -3.460 1.00 95.50 292 ILE A N 1
ATOM 2370 C CA . ILE A 1 292 ? -6.641 -0.821 -4.467 1.00 95.50 292 ILE A CA 1
ATOM 2371 C C . ILE A 1 292 ? -7.634 -0.625 -5.608 1.00 95.50 292 ILE A C 1
ATOM 2373 O O . ILE A 1 292 ? -7.201 -0.546 -6.753 1.00 95.50 292 ILE A O 1
ATOM 2377 N N . GLN A 1 293 ? -8.934 -0.493 -5.331 1.00 93.00 293 GLN A N 1
ATOM 2378 C CA . GLN A 1 293 ? -9.951 -0.282 -6.370 1.00 93.00 293 GLN A CA 1
ATOM 2379 C C . GLN A 1 293 ? -9.696 0.983 -7.190 1.00 93.00 293 GLN A C 1
ATOM 2381 O O . GLN A 1 293 ? -9.924 1.002 -8.394 1.00 93.00 293 GLN A O 1
ATOM 2386 N N . ASP A 1 294 ? -9.151 2.012 -6.555 1.00 91.56 294 ASP A N 1
ATOM 2387 C CA . ASP A 1 294 ? -8.757 3.251 -7.202 1.00 91.56 294 ASP A CA 1
ATOM 2388 C C . ASP A 1 294 ? -7.565 3.103 -8.160 1.00 91.56 294 ASP A C 1
ATOM 2390 O O . ASP A 1 294 ? -7.327 4.007 -8.957 1.00 91.56 294 ASP A O 1
ATOM 2394 N N . SER A 1 295 ? -6.795 2.014 -8.064 1.00 92.31 295 SER A N 1
ATOM 2395 C CA . SER A 1 295 ? -5.755 1.660 -9.044 1.00 92.31 295 SER A CA 1
ATOM 2396 C C . SER A 1 295 ? -6.292 0.881 -10.244 1.00 92.31 295 SER A C 1
ATOM 2398 O O . SER A 1 295 ? -5.563 0.665 -11.210 1.00 92.31 295 SER A O 1
ATOM 2400 N N . LEU A 1 296 ? -7.539 0.413 -10.167 1.00 93.38 296 LEU A N 1
ATOM 2401 C CA . LEU A 1 296 ? -8.126 -0.449 -11.177 1.00 93.38 296 LEU A CA 1
ATOM 2402 C C . LEU A 1 296 ? -8.819 0.388 -12.250 1.00 93.38 296 LEU A C 1
ATOM 2404 O O . LEU A 1 296 ? -9.429 1.422 -11.987 1.00 93.38 296 LEU A O 1
ATOM 2408 N N . ASP A 1 297 ? -8.791 -0.128 -13.467 1.00 90.50 297 ASP A N 1
ATOM 2409 C CA . ASP A 1 297 ? -9.525 0.394 -14.616 1.00 90.50 297 ASP A CA 1
ATOM 2410 C C . ASP A 1 297 ? -10.992 -0.092 -14.576 1.00 90.50 297 ASP A C 1
ATOM 2412 O O . ASP A 1 297 ? -11.457 -0.880 -15.402 1.00 90.50 297 ASP A O 1
ATOM 2416 N N . THR A 1 298 ? -11.705 0.304 -13.516 1.00 86.12 298 THR A N 1
ATOM 2417 C CA . THR A 1 298 ? -13.106 -0.055 -13.241 1.00 86.12 298 THR A CA 1
ATOM 2418 C C . THR A 1 298 ? -13.792 1.024 -12.390 1.00 86.12 298 THR A C 1
ATOM 2420 O O . THR A 1 298 ? -13.124 1.734 -11.636 1.00 86.12 298 THR A O 1
ATOM 2423 N N . PRO A 1 299 ? -15.133 1.161 -12.437 1.00 83.88 299 PRO A N 1
ATOM 2424 C CA . PRO A 1 299 ? -15.850 1.999 -11.483 1.00 83.88 299 PRO A CA 1
ATOM 2425 C C . PRO A 1 299 ? -15.557 1.598 -10.030 1.00 83.88 299 PRO A C 1
ATOM 2427 O O . PRO A 1 299 ? -15.624 0.420 -9.673 1.00 83.88 299 PRO A O 1
ATOM 2430 N N . LYS A 1 300 ? -15.262 2.597 -9.195 1.00 75.56 300 LYS A N 1
ATOM 2431 C CA . LYS A 1 300 ? -14.930 2.435 -7.772 1.00 75.56 300 LYS A CA 1
ATOM 2432 C C . LYS A 1 300 ? -16.167 2.087 -6.944 1.00 75.56 300 LYS A C 1
ATOM 2434 O O . LYS A 1 300 ? -17.236 2.676 -7.154 1.00 75.56 300 LYS A O 1
ATOM 2439 N N . ASN A 1 301 ? -16.025 1.209 -5.949 1.00 80.38 301 ASN A N 1
ATOM 2440 C CA . ASN A 1 301 ? -17.086 0.988 -4.973 1.00 80.38 301 ASN A CA 1
ATOM 2441 C C . ASN A 1 301 ? -17.097 2.127 -3.943 1.00 80.38 301 ASN A C 1
ATOM 2443 O O . ASN A 1 301 ? -16.351 2.124 -2.965 1.00 80.38 301 ASN A O 1
ATOM 2447 N N . ARG A 1 302 ? -18.008 3.086 -4.137 1.00 74.56 302 ARG A N 1
ATOM 2448 C CA . ARG A 1 302 ? -18.140 4.279 -3.281 1.00 74.56 302 ARG A CA 1
ATOM 2449 C C . ARG A 1 302 ? -18.432 3.966 -1.807 1.00 74.56 302 ARG A C 1
ATOM 2451 O O . ARG A 1 302 ? -18.225 4.844 -0.974 1.00 74.56 302 ARG A O 1
ATOM 2458 N N . ILE A 1 303 ? -18.876 2.746 -1.484 1.00 77.25 303 ILE A N 1
ATOM 2459 C CA . ILE A 1 303 ? -19.092 2.286 -0.102 1.00 77.25 303 ILE A CA 1
ATOM 2460 C C . ILE A 1 303 ? -17.769 2.219 0.678 1.00 77.25 303 ILE A C 1
ATOM 2462 O O . ILE A 1 303 ? -17.771 2.385 1.889 1.00 77.25 303 ILE A O 1
ATOM 2466 N N . PHE A 1 304 ? -16.628 2.017 0.022 1.00 73.75 304 PHE A N 1
ATOM 2467 C CA . PHE A 1 304 ? -15.332 2.060 0.710 1.00 73.75 304 PHE A CA 1
ATOM 2468 C C . PHE A 1 304 ? -14.685 3.440 0.625 1.00 73.75 304 PHE A C 1
ATOM 2470 O O . PHE A 1 304 ? -14.042 3.876 1.569 1.00 73.75 304 PHE A O 1
ATOM 2477 N N . SER A 1 305 ? -14.904 4.148 -0.483 1.00 61.28 305 SER A N 1
ATOM 2478 C CA . SER A 1 305 ? -14.178 5.380 -0.809 1.00 61.28 305 SER A CA 1
ATOM 2479 C C . SER A 1 305 ? -14.726 6.640 -0.142 1.00 61.28 305 SER A C 1
ATOM 2481 O O . SER A 1 305 ? -13.975 7.576 0.118 1.00 61.28 305 SER A O 1
ATOM 2483 N N . ASN A 1 306 ? -16.043 6.704 0.086 1.00 62.31 306 ASN A N 1
ATOM 2484 C CA . ASN A 1 306 ? -16.725 7.976 0.351 1.00 62.31 306 ASN A CA 1
ATOM 2485 C C . ASN A 1 306 ? -17.532 7.994 1.651 1.00 62.31 306 ASN A C 1
ATOM 2487 O O . ASN A 1 306 ? -18.211 8.974 1.940 1.00 62.31 306 ASN A O 1
ATOM 2491 N N . VAL A 1 307 ? -17.482 6.925 2.436 1.00 61.59 307 VAL A N 1
ATOM 2492 C CA . VAL A 1 307 ? -18.311 6.811 3.642 1.00 61.59 307 VAL A CA 1
ATOM 2493 C C . VAL A 1 307 ? -17.846 7.757 4.761 1.00 61.59 307 VAL A C 1
ATOM 2495 O O . VAL A 1 307 ? -18.646 8.145 5.602 1.00 61.59 307 VAL A O 1
ATOM 2498 N N . ASP A 1 308 ? -16.599 8.239 4.694 1.00 64.44 308 ASP A N 1
ATOM 2499 C CA . ASP A 1 308 ? -16.037 9.259 5.599 1.00 64.44 308 ASP A CA 1
ATOM 2500 C C . ASP A 1 308 ? -16.293 10.716 5.133 1.00 64.44 308 ASP A C 1
ATOM 2502 O O . ASP A 1 308 ? -15.883 11.656 5.808 1.00 64.44 308 ASP A O 1
ATOM 2506 N N . GLN A 1 309 ? -16.954 10.950 3.983 1.00 55.44 309 GLN A N 1
ATOM 2507 C CA . GLN A 1 309 ? -17.066 12.287 3.347 1.00 55.44 309 GLN A CA 1
ATOM 2508 C C . GLN A 1 309 ? -17.982 13.289 4.062 1.00 55.44 309 GLN A C 1
ATOM 2510 O O . GLN A 1 309 ? -18.252 14.366 3.531 1.00 55.44 309 GLN A O 1
ATOM 2515 N N . VAL A 1 310 ? -18.478 12.955 5.248 1.00 52.97 310 VAL A N 1
ATOM 2516 C CA . VAL A 1 310 ? -19.444 13.793 5.960 1.00 52.97 310 VAL A CA 1
ATOM 2517 C C . VAL A 1 310 ? -18.766 14.776 6.927 1.00 52.97 310 VAL A C 1
ATOM 2519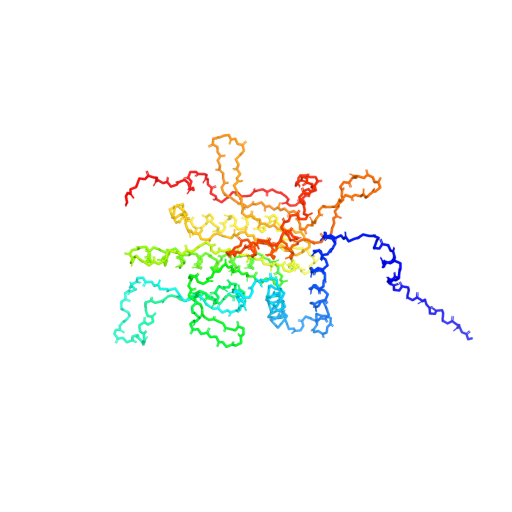 O O . VAL A 1 310 ? -19.410 15.744 7.311 1.00 52.97 310 VAL A O 1
ATOM 2522 N N . GLY A 1 311 ? -17.481 14.585 7.274 1.00 56.28 311 GLY A N 1
ATOM 2523 C CA . GLY A 1 311 ? -16.744 15.432 8.229 1.00 56.28 311 GLY A CA 1
ATOM 2524 C C . GLY A 1 311 ? -15.437 16.016 7.683 1.00 56.28 311 GLY A C 1
ATOM 2525 O O . GLY A 1 311 ? -14.780 15.418 6.826 1.00 56.28 311 GLY A O 1
ATOM 2526 N N . TRP A 1 312 ? -15.028 17.185 8.190 1.00 60.56 312 TRP A N 1
ATOM 2527 C CA . TRP A 1 312 ? -13.732 17.764 7.833 1.00 60.56 312 TRP A CA 1
ATOM 2528 C C . TRP A 1 312 ? -12.610 16.948 8.500 1.00 60.56 312 TRP A C 1
ATOM 2530 O O . TRP A 1 312 ? -12.704 16.616 9.684 1.00 60.56 312 TRP A O 1
ATOM 2540 N N . PRO A 1 313 ? -11.501 16.628 7.800 1.00 61.31 313 PRO A N 1
ATOM 2541 C CA . PRO A 1 313 ? -10.378 15.897 8.392 1.00 61.31 313 PRO A CA 1
ATOM 2542 C C . PRO A 1 313 ? -9.849 16.511 9.700 1.00 61.31 313 PRO A C 1
ATOM 2544 O O . PRO A 1 313 ? -9.384 15.772 10.566 1.00 61.31 313 PRO A O 1
ATOM 2547 N N . GLY A 1 314 ? -9.982 17.833 9.856 1.00 66.62 314 GLY A N 1
ATOM 2548 C CA . GLY A 1 314 ? -9.556 18.591 11.032 1.00 66.62 314 GLY A CA 1
ATOM 2549 C C . GLY A 1 314 ? -10.423 18.439 12.287 1.00 66.62 314 GLY A C 1
ATOM 2550 O O . GLY A 1 314 ? -9.966 18.844 13.350 1.00 66.62 314 GLY A O 1
ATOM 2551 N N . ASP A 1 315 ? -11.617 17.839 12.208 1.00 73.56 315 ASP A N 1
ATOM 2552 C CA . ASP A 1 315 ? -12.505 17.696 13.377 1.00 73.56 315 ASP A CA 1
ATOM 2553 C C . ASP A 1 315 ? -11.967 16.667 14.389 1.00 73.56 315 ASP A C 1
ATOM 2555 O O . ASP A 1 315 ? -12.181 16.779 15.594 1.00 73.56 315 ASP A O 1
ATOM 2559 N N . PHE A 1 316 ? -11.214 15.676 13.900 1.00 85.50 316 PHE A N 1
ATOM 2560 C CA . PHE A 1 316 ? -10.577 14.637 14.710 1.00 85.50 316 PHE A CA 1
ATOM 2561 C C . PHE A 1 316 ? -9.160 14.357 14.199 1.00 85.50 316 PHE A C 1
ATOM 2563 O O . PHE A 1 316 ? -8.936 13.339 13.526 1.00 85.50 316 PHE A O 1
ATOM 2570 N N . PRO A 1 317 ? -8.190 15.245 14.482 1.00 90.00 317 PRO A N 1
ATOM 2571 C CA . PRO A 1 317 ? -6.814 15.011 14.093 1.00 90.00 317 PRO A CA 1
ATOM 2572 C C . PRO A 1 317 ? -6.251 13.832 14.888 1.00 90.00 317 PRO A C 1
ATOM 2574 O O . PRO A 1 317 ? -6.540 13.634 16.072 1.00 90.00 317 PRO A O 1
ATOM 2577 N N . HIS A 1 318 ? -5.415 13.034 14.236 1.00 94.31 318 HIS A N 1
ATOM 2578 C CA . HIS A 1 318 ? -4.674 11.996 14.935 1.00 94.31 318 HIS A CA 1
ATOM 2579 C C . HIS A 1 318 ? -3.626 12.636 15.868 1.00 94.31 318 HIS A C 1
ATOM 2581 O O . HIS A 1 318 ? -3.079 13.693 15.570 1.00 94.31 318 HIS A O 1
ATOM 2587 N N . ARG A 1 319 ? -3.259 11.985 16.981 1.00 95.06 319 ARG A N 1
ATOM 2588 C CA . ARG A 1 319 ? -2.212 12.500 17.903 1.00 95.06 319 ARG A CA 1
ATOM 2589 C C . ARG A 1 319 ? -0.846 12.723 17.232 1.00 95.06 319 ARG A C 1
ATOM 2591 O O . ARG A 1 319 ? -0.014 13.490 17.713 1.00 95.06 319 ARG A O 1
ATOM 2598 N N . ASP A 1 320 ? -0.614 12.003 16.139 1.00 96.19 320 ASP A N 1
ATOM 2599 C CA . ASP A 1 320 ? 0.591 12.081 15.316 1.00 96.19 320 ASP A CA 1
ATOM 2600 C C . ASP A 1 320 ? 0.365 12.840 14.002 1.00 96.19 320 ASP A C 1
ATOM 2602 O O . ASP A 1 320 ? 1.203 12.731 13.110 1.00 96.19 320 ASP A O 1
ATOM 2606 N N . ASP A 1 321 ? -0.737 13.584 13.869 1.00 94.94 321 ASP A N 1
ATOM 2607 C CA . ASP A 1 321 ? -1.038 14.402 12.690 1.00 94.94 321 ASP A CA 1
ATOM 2608 C C . ASP A 1 321 ? 0.126 15.341 12.321 1.00 94.94 321 ASP A C 1
ATOM 2610 O O . ASP A 1 321 ? 0.947 15.736 13.159 1.00 94.94 321 ASP A O 1
ATOM 2614 N N . GLY A 1 322 ? 0.259 15.609 11.026 1.00 95.06 322 GLY A N 1
ATOM 2615 C CA . GLY A 1 322 ? 1.306 16.458 10.472 1.00 95.06 322 GLY A CA 1
ATOM 2616 C C . GLY A 1 322 ? 1.867 15.942 9.153 1.00 95.06 322 GLY A C 1
ATOM 2617 O O . GLY A 1 322 ? 1.521 14.856 8.679 1.00 95.06 322 GLY A O 1
ATOM 2618 N N . PHE A 1 323 ? 2.785 16.731 8.599 1.00 96.25 323 PHE A N 1
ATOM 2619 C CA . PHE A 1 323 ? 3.393 16.520 7.292 1.00 96.25 323 PHE A CA 1
ATOM 2620 C C . PHE A 1 323 ? 4.916 16.454 7.391 1.00 96.25 323 PHE A C 1
ATOM 2622 O O . PHE A 1 323 ? 5.525 17.263 8.090 1.00 96.25 323 PHE A O 1
ATOM 2629 N N . ASP A 1 324 ? 5.534 15.530 6.657 1.00 97.50 324 ASP A N 1
ATOM 2630 C CA . ASP A 1 324 ? 6.976 15.543 6.404 1.00 97.50 324 ASP A CA 1
ATOM 2631 C C . ASP A 1 324 ? 7.223 15.586 4.892 1.00 97.50 324 ASP A C 1
ATOM 2633 O O . ASP A 1 324 ? 6.824 14.684 4.148 1.00 97.50 324 ASP A O 1
ATOM 2637 N N . ALA A 1 325 ? 7.896 16.646 4.443 1.00 94.12 325 ALA A N 1
ATOM 2638 C CA . ALA A 1 325 ? 8.267 16.822 3.047 1.00 94.12 325 ALA A CA 1
ATOM 2639 C C . ALA A 1 325 ? 9.385 15.847 2.644 1.00 94.12 325 ALA A C 1
ATOM 2641 O O . ALA A 1 325 ? 10.367 15.639 3.366 1.00 94.12 325 ALA A O 1
ATOM 2642 N N . CYS A 1 326 ? 9.242 15.282 1.451 1.00 91.75 326 CYS A N 1
ATOM 2643 C CA . CYS A 1 326 ? 10.282 14.524 0.762 1.00 91.75 326 CYS A CA 1
ATOM 2644 C C . CYS A 1 326 ? 10.980 15.411 -0.268 1.00 91.75 326 CYS A C 1
ATOM 2646 O O . CYS A 1 326 ? 12.204 15.443 -0.323 1.00 91.75 326 CYS A O 1
ATOM 2648 N N . PHE A 1 327 ? 10.190 16.153 -1.044 1.00 89.62 327 PHE A N 1
ATOM 2649 C CA . PHE A 1 327 ? 10.641 16.912 -2.205 1.00 89.62 327 PHE A CA 1
ATOM 2650 C C . PHE A 1 327 ? 9.953 18.272 -2.243 1.00 89.62 327 PHE A C 1
ATOM 2652 O O . PHE A 1 327 ? 8.843 18.443 -1.729 1.00 89.62 327 PHE A O 1
ATOM 2659 N N . THR A 1 328 ? 10.604 19.246 -2.859 1.00 87.44 328 THR A N 1
ATOM 2660 C CA . THR A 1 328 ? 9.993 20.536 -3.177 1.00 87.44 328 THR A CA 1
ATOM 2661 C C . THR A 1 328 ? 9.202 20.441 -4.480 1.00 87.44 328 THR A C 1
ATOM 2663 O O . THR A 1 328 ? 9.399 19.536 -5.285 1.00 87.44 328 THR A O 1
ATOM 2666 N N . GLY A 1 329 ? 8.311 21.394 -4.728 1.00 74.31 329 GLY A N 1
ATOM 2667 C CA . GLY A 1 329 ? 7.575 21.502 -5.984 1.00 74.31 329 GLY A CA 1
ATOM 2668 C C . GLY A 1 329 ? 8.524 21.682 -7.166 1.00 74.31 329 GLY A C 1
ATOM 2669 O O . GLY A 1 329 ? 8.288 21.107 -8.219 1.00 74.31 329 GLY A O 1
ATOM 2670 N N . ALA A 1 330 ? 9.648 22.376 -6.966 1.00 75.50 330 ALA A N 1
ATOM 2671 C CA . ALA A 1 330 ? 10.703 22.497 -7.970 1.00 75.50 330 ALA A CA 1
ATOM 2672 C C . ALA A 1 330 ? 11.351 21.145 -8.323 1.00 75.50 330 ALA A C 1
ATOM 2674 O O . ALA A 1 330 ? 11.753 20.943 -9.463 1.00 75.50 330 ALA A O 1
ATOM 2675 N N . ASP A 1 331 ? 11.413 20.202 -7.379 1.00 76.31 331 ASP A N 1
ATOM 2676 C CA . ASP A 1 331 ? 11.900 18.846 -7.651 1.00 76.31 331 ASP A CA 1
ATOM 2677 C C . ASP A 1 331 ? 10.889 18.014 -8.460 1.00 76.31 331 ASP A C 1
ATOM 2679 O O . ASP A 1 331 ? 11.286 17.065 -9.129 1.00 76.31 331 ASP A O 1
ATOM 2683 N N . LEU A 1 332 ? 9.595 18.353 -8.403 1.00 67.75 332 LEU A N 1
ATOM 2684 C CA . LEU A 1 332 ? 8.511 17.645 -9.103 1.00 67.75 332 LEU A CA 1
ATOM 2685 C C . LEU A 1 332 ? 8.196 18.227 -10.484 1.00 67.75 332 LEU A C 1
ATOM 2687 O O . LEU A 1 332 ? 7.691 17.515 -11.351 1.00 67.75 332 LEU A O 1
ATOM 2691 N N . MET A 1 333 ? 8.434 19.524 -10.677 1.00 62.94 333 MET A N 1
ATOM 2692 C CA . MET A 1 333 ? 8.170 20.209 -11.936 1.00 62.94 333 MET A CA 1
ATOM 2693 C C . MET A 1 333 ? 9.235 19.790 -12.950 1.00 62.94 333 MET A C 1
ATOM 2695 O O . MET A 1 333 ? 10.427 20.044 -12.776 1.00 62.94 333 MET A O 1
ATOM 2699 N N . ALA A 1 334 ? 8.797 19.109 -14.007 1.00 47.53 334 ALA A N 1
ATOM 2700 C CA . ALA A 1 334 ? 9.642 18.777 -15.140 1.00 47.53 334 ALA A CA 1
ATOM 2701 C C . ALA A 1 334 ? 10.320 20.044 -15.686 1.00 47.53 334 ALA A C 1
ATOM 2703 O O . ALA A 1 334 ? 9.675 21.082 -15.845 1.00 47.53 334 ALA A O 1
ATOM 2704 N N . SER A 1 335 ? 11.593 19.936 -16.065 1.00 38.84 335 SER A N 1
ATOM 2705 C CA . SER A 1 335 ? 12.097 20.754 -17.161 1.00 38.84 335 SER A CA 1
ATOM 2706 C C . SER A 1 335 ? 11.297 20.355 -18.398 1.00 38.84 335 SER A C 1
ATOM 2708 O O . SER A 1 335 ? 11.557 19.326 -19.019 1.00 38.84 335 SER A O 1
ATOM 2710 N N . SER A 1 336 ? 10.270 21.134 -18.720 1.00 37.66 336 SER A N 1
ATOM 2711 C CA . SER A 1 336 ? 9.606 21.111 -20.018 1.00 37.66 336 SER A CA 1
ATOM 2712 C C . SER A 1 336 ? 10.547 21.709 -21.068 1.00 37.66 336 SER A C 1
ATOM 2714 O O . SER A 1 336 ? 10.298 22.795 -21.578 1.00 37.66 336 SER A O 1
ATOM 2716 N N . THR A 1 337 ? 11.664 21.038 -21.319 1.00 35.31 337 THR A N 1
ATOM 2717 C CA . THR A 1 337 ? 12.623 21.325 -22.388 1.00 35.31 337 THR A CA 1
ATOM 2718 C C . THR A 1 337 ? 13.355 20.020 -22.669 1.00 35.31 337 THR A C 1
ATOM 2720 O O . THR A 1 337 ? 14.318 19.690 -21.979 1.00 35.31 337 THR A O 1
ATOM 2723 N N . ASP A 1 338 ? 12.775 19.198 -23.540 1.00 34.19 338 ASP A N 1
ATOM 2724 C CA . ASP A 1 338 ? 13.391 18.786 -24.810 1.00 34.19 338 ASP A CA 1
ATOM 2725 C C . ASP A 1 338 ? 12.673 17.536 -25.364 1.00 34.19 338 ASP A C 1
ATOM 2727 O O . ASP A 1 338 ? 12.550 16.516 -24.685 1.00 34.19 338 ASP A O 1
ATOM 2731 N N . ASP A 1 339 ? 12.142 17.746 -26.573 1.00 34.88 339 ASP A N 1
ATOM 2732 C CA . ASP A 1 339 ? 11.528 16.889 -27.609 1.00 34.88 339 ASP A CA 1
ATOM 27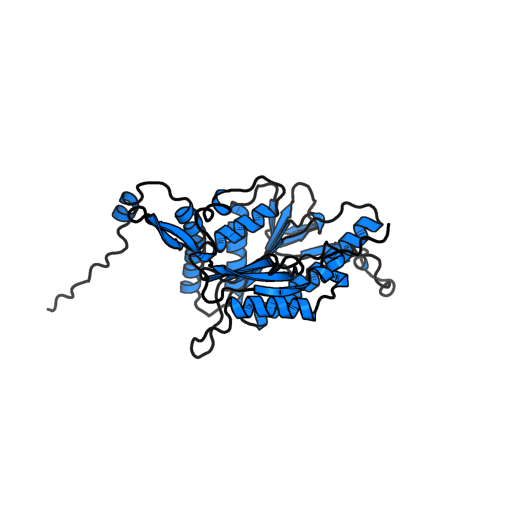33 C C . ASP A 1 339 ? 11.480 15.352 -27.470 1.00 34.88 339 ASP A C 1
ATOM 2735 O O . ASP A 1 339 ? 12.531 14.689 -27.297 1.00 34.88 339 ASP A O 1
#